Protein AF-G7M5W9-F1 (afdb_monomer_lite)

Secondary structure (DSSP, 8-state):
----PPPP--PPP-TTPPPPPHHHHHHHHHHHHTTTTT--HHHHHHHHHT---HHHHHTTGGGSTTTTTTTTS-HHHHHHHHHHHHHTTSEEEEEETTEEEEEE-HHHHHHHHHHHHHHHHHHHHTHHHH-HHHHHHHHHHS-HHHHHHHHHHHHHT--TTHHHHHHHHHHTS-HHHHHHHHHHHHHHHT-

pLDDT: mean 95.29, std 5.7, range [48.44, 98.81]

Foldseek 3Di:
DDQDAADDDDQDDLVVPDQDDLVRLQLLLQLQVLFAPNAALLLSLCQQLLHPPPVCVVSPSNVRPNGNVVVVDDSVSSSNNVSVCCVVQQWHWDDDRRHTGIHGGPVVCVSHLVVVLVVLLVCLVVCVVVPLVVSLVVLQVDDPVSLLVNLVVLLVVLPLVSLVSLVVSLVPDDPVSVVSSVVSNVSSVVD

Sequence (191 aa):
MSRKPRVRYNLSDLTGQKNPSEEDINNILRAADEIIASAGRTMLAKILKGSKDKKVLENGLDKCPSYGYYNKLTIEEITKIVDWMIVNYYLEIYYNGRLPMIVFSEKGWETYKPYYVEELYSLILRVNEIGTENLIERLKQTNRQVVKMLLLKVGESKNIGFIRFLMEWEAVEVKKVRIIINHAISKLKSA

Structure (mmCIF, N/CA/C/O backbone):
data_AF-G7M5W9-F1
#
_entry.id   AF-G7M5W9-F1
#
loop_
_atom_site.group_PDB
_atom_site.id
_atom_site.type_symbol
_atom_site.label_atom_id
_atom_site.label_alt_id
_atom_site.label_comp_id
_atom_site.label_asym_id
_atom_site.label_entity_id
_atom_site.label_seq_id
_atom_site.pdbx_PDB_ins_code
_atom_site.Cartn_x
_atom_site.Cartn_y
_atom_site.Cartn_z
_atom_site.occupancy
_atom_site.B_iso_or_equiv
_atom_site.auth_seq_id
_atom_site.auth_comp_id
_atom_site.auth_asym_id
_atom_site.auth_atom_id
_atom_site.pdbx_PDB_model_num
ATOM 1 N N . MET A 1 1 ? -15.902 -33.137 14.438 1.00 48.44 1 MET A N 1
ATOM 2 C CA . MET A 1 1 ? -15.210 -31.948 14.993 1.00 48.44 1 MET A CA 1
ATOM 3 C C . MET A 1 1 ? -16.039 -30.698 14.716 1.00 48.44 1 MET A C 1
ATOM 5 O O . MET A 1 1 ? -16.271 -30.389 13.554 1.00 48.44 1 MET A O 1
ATOM 9 N N . SER A 1 2 ? -16.512 -30.002 15.756 1.00 58.72 2 SER A N 1
ATOM 10 C CA . SER A 1 2 ? -17.261 -28.743 15.609 1.00 58.72 2 SER A CA 1
ATOM 11 C C . SER A 1 2 ? -16.366 -27.647 15.013 1.00 58.72 2 SER A C 1
ATOM 13 O O . SER A 1 2 ? -15.252 -27.403 15.489 1.00 58.72 2 SER A O 1
ATOM 15 N N . ARG A 1 3 ? -16.826 -26.980 13.946 1.00 70.88 3 ARG A N 1
ATOM 16 C CA . ARG A 1 3 ? -16.156 -25.785 13.422 1.00 70.88 3 ARG A CA 1
ATOM 17 C C . ARG A 1 3 ? -16.302 -24.680 14.484 1.00 70.88 3 ARG A C 1
ATOM 19 O O . ARG A 1 3 ? -17.379 -24.116 14.613 1.00 70.88 3 ARG A O 1
ATOM 26 N N . LYS A 1 4 ? -15.223 -24.345 15.217 1.00 78.88 4 LYS A N 1
ATOM 27 C CA . LYS A 1 4 ? -15.161 -23.140 16.078 1.00 78.88 4 LYS A CA 1
ATOM 28 C C . LYS A 1 4 ? -15.721 -21.912 15.322 1.00 78.88 4 LYS A C 1
ATOM 30 O O . LYS A 1 4 ? -15.554 -21.829 14.096 1.00 78.88 4 LYS A O 1
ATOM 35 N N . PRO A 1 5 ? -16.377 -20.975 16.017 1.00 87.06 5 PRO A N 1
ATOM 36 C CA . PRO A 1 5 ? -17.034 -19.839 15.380 1.00 87.06 5 PRO A CA 1
ATOM 37 C C . PRO A 1 5 ? -16.036 -18.863 14.744 1.00 87.06 5 PRO A C 1
ATOM 39 O O . PRO A 1 5 ? -14.846 -18.858 15.072 1.00 87.06 5 PRO A O 1
ATOM 42 N N . ARG A 1 6 ? -16.534 -18.030 13.822 1.00 90.25 6 ARG A N 1
ATOM 43 C CA . ARG A 1 6 ? -15.793 -16.875 13.296 1.00 90.25 6 ARG A CA 1
ATOM 44 C C . ARG A 1 6 ? -15.487 -15.896 14.428 1.00 90.25 6 ARG A C 1
ATOM 46 O O . ARG A 1 6 ? -16.321 -15.688 15.309 1.00 90.25 6 ARG A O 1
ATOM 53 N N . VAL A 1 7 ? -14.313 -15.275 14.374 1.00 89.56 7 VAL A N 1
ATOM 54 C CA . VAL A 1 7 ? -13.981 -14.162 15.266 1.00 89.56 7 VAL A CA 1
ATOM 55 C C . VAL A 1 7 ? -14.899 -12.999 14.906 1.00 89.56 7 VAL A C 1
ATOM 57 O O . VAL A 1 7 ? -14.943 -12.580 13.748 1.00 89.56 7 VAL A O 1
ATOM 60 N N . ARG A 1 8 ? -15.679 -12.522 15.878 1.00 89.44 8 ARG A N 1
ATOM 61 C CA . ARG A 1 8 ? -16.585 -11.385 15.686 1.00 89.44 8 ARG A CA 1
ATOM 62 C C . ARG A 1 8 ? -15.789 -10.083 15.663 1.00 89.44 8 ARG A C 1
ATOM 64 O O . ARG A 1 8 ? -14.789 -9.958 16.366 1.00 89.44 8 ARG A O 1
ATOM 71 N N . TYR A 1 9 ? -16.265 -9.117 14.889 1.00 88.12 9 TYR A N 1
ATOM 72 C CA . TYR A 1 9 ? -15.820 -7.731 14.951 1.00 88.12 9 TYR A CA 1
ATOM 73 C C . TYR A 1 9 ? -17.046 -6.839 15.147 1.00 88.12 9 TYR A C 1
ATOM 75 O O . TYR A 1 9 ? -18.130 -7.171 14.676 1.00 88.12 9 TYR A O 1
ATOM 83 N N . ASN A 1 10 ? -16.854 -5.719 15.839 1.00 92.31 10 ASN A N 1
ATOM 84 C CA . ASN A 1 10 ? -17.862 -4.677 15.994 1.00 92.31 10 ASN A CA 1
ATOM 85 C C . ASN A 1 10 ? -17.228 -3.368 15.546 1.00 92.31 10 ASN A C 1
ATOM 87 O O . ASN A 1 10 ? -16.215 -2.964 16.128 1.00 92.31 10 ASN A O 1
ATOM 91 N N . LEU A 1 11 ? -17.793 -2.749 14.513 1.00 94.44 11 LEU A N 1
ATOM 92 C CA . LEU A 1 11 ? -17.366 -1.420 14.090 1.00 94.44 11 LEU A CA 1
ATOM 93 C C . LEU A 1 11 ? -17.669 -0.416 15.206 1.00 94.44 11 LEU A C 1
ATOM 95 O O . LEU A 1 11 ? -18.643 -0.569 15.947 1.00 94.44 11 LEU A O 1
ATOM 99 N N . SER A 1 12 ? -16.791 0.564 15.361 1.00 94.88 12 SER A N 1
ATOM 100 C CA . SER A 1 12 ? -16.962 1.654 16.302 1.00 94.88 12 SER A CA 1
ATOM 101 C C . SER A 1 12 ? -18.190 2.487 15.959 1.00 94.88 12 SER A C 1
ATOM 103 O O . SER A 1 12 ? -18.566 2.626 14.797 1.00 94.88 12 SER A O 1
ATOM 105 N N . ASP A 1 13 ? -18.771 3.101 16.986 1.00 94.94 13 ASP A N 1
ATOM 106 C CA . ASP A 1 13 ? -19.679 4.221 16.784 1.00 94.94 13 ASP A CA 1
ATOM 107 C C . ASP A 1 13 ? -18.899 5.392 16.166 1.00 94.94 13 ASP A C 1
ATOM 109 O O . ASP A 1 13 ? -17.913 5.877 16.738 1.00 94.94 13 ASP A O 1
ATOM 113 N N . LEU A 1 14 ? -19.334 5.797 14.972 1.00 95.38 14 LEU A N 1
ATOM 114 C CA . LEU A 1 14 ? -18.727 6.862 14.176 1.00 95.38 14 LEU A CA 1
ATOM 115 C C . LEU A 1 14 ? -19.370 8.229 14.442 1.00 95.38 14 LEU A C 1
ATOM 117 O O . LEU A 1 14 ? -19.044 9.203 13.762 1.00 95.38 14 LEU A O 1
ATOM 121 N N . THR A 1 15 ? -20.267 8.335 15.424 1.00 92.88 15 THR A N 1
ATOM 122 C CA . THR A 1 15 ? -20.849 9.617 15.831 1.00 92.88 15 THR A CA 1
ATOM 123 C C . THR A 1 15 ? -19.743 10.613 16.194 1.00 92.88 15 THR A C 1
ATOM 125 O O . THR A 1 15 ? -18.874 10.337 17.022 1.00 92.88 15 THR A O 1
ATOM 128 N N . GLY A 1 16 ? -19.756 11.780 15.542 1.00 90.31 16 GLY A N 1
ATOM 129 C CA . GLY A 1 16 ? -18.751 12.831 15.731 1.00 90.31 16 GLY A CA 1
ATOM 130 C C . GLY A 1 16 ? -17.400 12.579 15.045 1.00 90.31 16 GLY A C 1
ATOM 131 O O . GLY A 1 16 ? -16.520 13.436 15.133 1.00 90.31 16 GLY A O 1
ATOM 132 N N . GLN A 1 17 ? -17.222 11.454 14.342 1.00 93.31 17 GLN A N 1
ATOM 133 C CA . GLN A 1 17 ? -16.022 11.200 13.546 1.00 93.31 17 GLN A CA 1
ATOM 134 C C . GLN A 1 17 ? -15.995 12.141 12.338 1.00 93.31 17 GLN A C 1
ATOM 136 O O . GLN A 1 17 ? -16.908 12.144 11.512 1.00 93.31 17 GLN A O 1
ATOM 141 N N . LYS A 1 18 ? -14.925 12.929 12.216 1.00 93.50 18 LYS A N 1
ATOM 142 C CA . LYS A 1 18 ? -14.691 13.756 11.028 1.00 93.50 18 LYS A CA 1
ATOM 143 C C . LYS A 1 18 ? -14.218 12.889 9.866 1.00 93.50 18 LYS A C 1
ATOM 145 O O . LYS A 1 18 ? -13.514 11.898 10.072 1.00 93.50 18 LYS A O 1
ATOM 150 N N . ASN A 1 19 ? -14.569 13.313 8.656 1.00 94.69 19 ASN A N 1
ATOM 151 C CA . ASN A 1 19 ? -14.053 12.708 7.436 1.00 94.69 19 ASN A CA 1
ATOM 152 C C . ASN A 1 19 ? -12.528 12.893 7.391 1.00 94.69 19 ASN A C 1
ATOM 154 O O . ASN A 1 19 ? -12.070 14.031 7.546 1.00 94.69 19 ASN A O 1
ATOM 158 N N . PRO A 1 20 ? -11.750 11.815 7.197 1.00 97.00 20 PRO A N 1
ATOM 159 C CA . PRO A 1 20 ? -10.321 11.926 6.952 1.00 97.00 20 PRO A CA 1
ATOM 160 C C . PRO A 1 20 ? -10.061 12.732 5.673 1.00 97.00 20 PRO A C 1
ATOM 162 O O . PRO A 1 20 ? -10.865 12.703 4.735 1.00 97.00 20 PRO A O 1
ATOM 165 N N . SER A 1 21 ? -8.950 13.462 5.641 1.00 98.06 21 SER A N 1
ATOM 166 C CA . SER A 1 21 ? -8.495 14.154 4.433 1.00 98.06 21 SER A CA 1
ATOM 167 C C . SER A 1 21 ? -8.075 13.162 3.338 1.00 98.06 21 SER A C 1
ATOM 169 O O . SER A 1 21 ? -7.945 11.961 3.568 1.00 98.06 21 SER A O 1
ATOM 171 N N . GLU A 1 22 ? -7.828 13.651 2.124 1.00 97.06 22 GLU A N 1
ATOM 172 C CA . GLU A 1 22 ? -7.288 12.806 1.051 1.00 97.06 22 GLU A CA 1
ATOM 173 C C . GLU A 1 22 ? -5.908 12.229 1.415 1.00 97.06 22 GLU A C 1
ATOM 175 O O . GLU A 1 22 ? -5.629 11.057 1.163 1.00 97.06 22 GLU A O 1
ATOM 180 N N . GLU A 1 23 ? -5.063 13.026 2.072 1.00 97.00 23 GLU A N 1
ATOM 181 C CA . GLU A 1 23 ? -3.755 12.582 2.558 1.00 97.00 23 GLU A CA 1
ATOM 182 C C . GLU A 1 23 ? -3.891 11.472 3.610 1.00 97.00 23 GLU A C 1
ATOM 184 O O . GLU A 1 23 ? -3.182 10.463 3.548 1.00 97.00 23 GLU A O 1
ATOM 189 N N . ASP A 1 24 ? -4.843 11.625 4.533 1.00 98.25 24 ASP A N 1
ATOM 190 C CA . ASP A 1 24 ? -5.173 10.608 5.530 1.00 98.25 24 ASP A CA 1
ATOM 191 C C . ASP A 1 24 ? -5.596 9.294 4.863 1.00 98.25 24 ASP A C 1
ATOM 193 O O . ASP A 1 24 ? -5.063 8.227 5.171 1.00 98.25 24 ASP A O 1
ATOM 197 N N . ILE A 1 25 ? -6.535 9.374 3.913 1.00 98.69 25 ILE A N 1
ATOM 198 C CA . ILE A 1 25 ? -7.045 8.226 3.155 1.00 98.69 25 ILE A CA 1
ATOM 199 C C . ILE A 1 25 ? -5.892 7.490 2.468 1.00 98.69 25 ILE A C 1
ATOM 201 O O . ILE A 1 25 ? -5.776 6.270 2.609 1.00 98.69 25 ILE A O 1
ATOM 205 N N . ASN A 1 26 ? -5.012 8.220 1.780 1.00 98.31 26 ASN A N 1
ATOM 206 C CA . ASN A 1 26 ? -3.872 7.641 1.073 1.00 98.31 26 ASN A CA 1
ATOM 207 C C . ASN A 1 26 ? -2.888 6.954 2.029 1.00 98.31 26 ASN A C 1
ATOM 209 O O . ASN A 1 26 ? -2.461 5.832 1.752 1.00 98.31 26 ASN A O 1
ATOM 213 N N . ASN A 1 27 ? -2.585 7.557 3.182 1.00 98.50 27 ASN A N 1
ATOM 214 C CA . ASN A 1 27 ? -1.707 6.947 4.183 1.00 98.50 27 ASN A CA 1
ATOM 215 C C . ASN A 1 27 ? -2.323 5.705 4.842 1.00 98.50 27 ASN A C 1
ATOM 217 O O . ASN A 1 27 ? -1.623 4.723 5.094 1.00 98.50 27 ASN A O 1
ATOM 221 N N . ILE A 1 28 ? -3.637 5.698 5.084 1.00 98.75 28 ILE A N 1
ATOM 222 C CA . ILE A 1 28 ? -4.326 4.514 5.613 1.00 98.75 28 ILE A CA 1
ATOM 223 C C . ILE A 1 28 ? -4.306 3.379 4.588 1.00 98.75 28 ILE A C 1
ATOM 225 O O . ILE A 1 28 ? -4.008 2.241 4.951 1.00 98.75 28 ILE A O 1
ATOM 229 N N . LEU A 1 29 ? -4.588 3.672 3.315 1.00 98.75 29 LEU A N 1
ATOM 230 C CA . LEU A 1 29 ? -4.540 2.681 2.238 1.00 98.75 29 LEU A CA 1
ATOM 231 C C . LEU A 1 29 ? -3.113 2.162 2.018 1.00 98.75 29 LEU A C 1
ATOM 233 O O . LEU A 1 2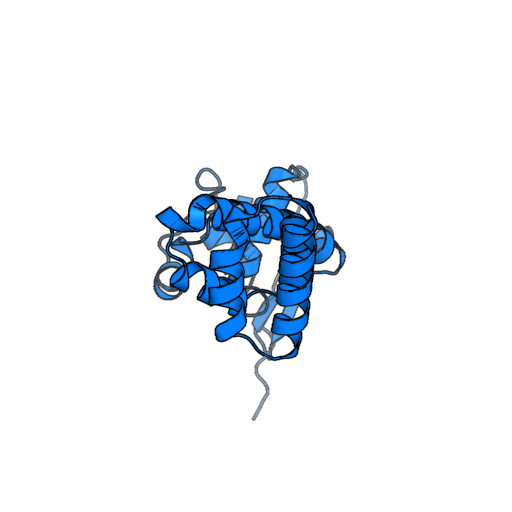9 ? -2.922 0.957 1.859 1.00 98.75 29 LEU A O 1
ATOM 237 N N . ARG A 1 30 ? -2.106 3.040 2.105 1.00 98.12 30 ARG A N 1
ATOM 238 C CA . ARG A 1 30 ? -0.694 2.656 2.038 1.00 98.12 30 ARG A CA 1
ATOM 239 C C . ARG A 1 30 ? -0.292 1.741 3.187 1.00 98.12 30 ARG A C 1
ATOM 241 O O . ARG A 1 30 ? 0.383 0.747 2.934 1.00 98.12 30 ARG A O 1
ATOM 248 N N . ALA A 1 31 ? -0.718 2.025 4.416 1.00 98.44 31 ALA A N 1
ATOM 249 C CA . ALA A 1 31 ? -0.499 1.126 5.548 1.00 98.44 31 ALA A CA 1
ATOM 250 C C . ALA A 1 31 ? -1.269 -0.198 5.404 1.00 98.44 31 ALA A C 1
ATOM 252 O O . ALA A 1 31 ? -0.777 -1.241 5.833 1.00 98.44 31 ALA A O 1
ATOM 253 N N . ALA A 1 32 ? -2.464 -0.166 4.807 1.00 98.38 32 ALA A N 1
ATOM 254 C CA . ALA A 1 32 ? -3.274 -1.356 4.580 1.00 98.38 32 ALA A CA 1
ATOM 255 C C . ALA A 1 32 ? -2.623 -2.317 3.579 1.00 98.38 32 ALA A C 1
ATOM 257 O O . ALA A 1 32 ? -2.696 -3.519 3.823 1.00 98.38 32 ALA A O 1
ATOM 258 N N . ASP A 1 33 ? -1.961 -1.813 2.527 1.00 97.56 33 ASP A N 1
ATOM 259 C CA . ASP A 1 33 ? -1.283 -2.614 1.488 1.00 97.56 33 ASP A CA 1
ATOM 260 C C . ASP A 1 33 ? -0.333 -3.674 2.073 1.00 97.56 33 ASP A C 1
ATOM 262 O O . ASP A 1 33 ? -0.348 -4.824 1.643 1.00 97.56 33 ASP A O 1
ATOM 266 N N . GLU A 1 34 ? 0.388 -3.332 3.148 1.00 96.06 34 GLU A N 1
ATOM 267 C CA . GLU A 1 34 ? 1.319 -4.236 3.848 1.00 96.06 34 GLU A CA 1
ATOM 268 C C . GLU A 1 34 ? 0.633 -5.467 4.472 1.00 96.06 34 GLU A C 1
ATOM 270 O O . GLU A 1 34 ? 1.282 -6.466 4.785 1.00 96.06 34 GLU A O 1
ATOM 275 N N . ILE A 1 35 ? -0.682 -5.398 4.707 1.00 96.69 35 ILE A N 1
ATOM 276 C CA . ILE A 1 35 ? -1.439 -6.421 5.440 1.00 96.69 35 ILE A CA 1
ATOM 277 C C . ILE A 1 35 ? -2.740 -6.860 4.755 1.00 96.69 35 ILE A C 1
ATOM 279 O O . ILE A 1 35 ? -3.560 -7.557 5.374 1.00 96.69 35 ILE A O 1
ATOM 283 N N . ILE A 1 36 ? -2.954 -6.466 3.495 1.00 96.06 36 ILE A N 1
ATOM 284 C CA . ILE A 1 36 ? -4.134 -6.879 2.732 1.00 96.06 36 ILE A CA 1
ATOM 285 C C . ILE A 1 36 ? -4.218 -8.400 2.702 1.00 96.06 36 ILE A C 1
ATOM 287 O O . ILE A 1 36 ? -3.255 -9.106 2.411 1.00 96.06 36 ILE A O 1
ATOM 291 N N . ALA A 1 37 ? -5.408 -8.903 3.017 1.00 94.94 37 ALA A N 1
ATOM 292 C CA . ALA A 1 37 ? -5.722 -10.322 3.071 1.00 94.94 37 ALA A CA 1
ATOM 293 C C . ALA A 1 37 ? -4.823 -11.154 4.014 1.00 94.94 37 ALA A C 1
ATOM 295 O O . ALA A 1 37 ? -4.789 -12.380 3.887 1.00 94.94 37 ALA A O 1
ATOM 296 N N . SER A 1 38 ? -4.134 -10.525 4.975 1.00 95.44 38 SER A N 1
ATOM 297 C CA . SER A 1 38 ? -3.281 -11.219 5.952 1.00 95.44 38 SER A CA 1
ATOM 298 C C . SER A 1 38 ? -3.560 -10.818 7.405 1.00 95.44 38 SER A C 1
ATOM 300 O O . SER A 1 38 ? -3.446 -11.659 8.302 1.00 95.44 38 SER A O 1
ATOM 302 N N . ALA A 1 39 ? -4.003 -9.580 7.662 1.00 96.69 39 ALA A N 1
ATOM 303 C CA . ALA A 1 39 ? -4.369 -9.127 9.003 1.00 96.69 39 ALA A CA 1
ATOM 304 C C . ALA A 1 39 ? -5.627 -8.244 9.026 1.00 96.69 39 ALA A C 1
ATOM 306 O O . ALA A 1 39 ? -6.121 -7.770 8.007 1.00 96.69 39 ALA A O 1
ATOM 307 N N . GLY A 1 40 ? -6.189 -8.065 10.224 1.00 96.69 40 GLY A N 1
ATOM 308 C CA . GLY A 1 40 ? -7.403 -7.277 10.446 1.00 96.69 40 GLY A CA 1
ATOM 309 C C . GLY A 1 40 ? -7.134 -5.843 10.909 1.00 96.69 40 GLY A C 1
ATOM 310 O O . GLY A 1 40 ? -5.997 -5.440 11.156 1.00 96.69 40 GLY A O 1
ATOM 311 N N . ARG A 1 41 ? -8.220 -5.096 11.134 1.00 96.62 41 ARG A N 1
ATOM 312 C CA . ARG A 1 41 ? -8.223 -3.676 11.544 1.00 96.62 41 ARG A CA 1
ATOM 313 C C . ARG A 1 41 ? -7.332 -3.320 12.730 1.00 96.62 41 ARG A C 1
ATOM 315 O O . ARG A 1 41 ? -6.719 -2.262 12.742 1.00 96.62 41 ARG A O 1
ATOM 322 N N . THR A 1 42 ? -7.215 -4.211 13.712 1.00 96.31 42 THR A N 1
ATOM 323 C CA . THR A 1 42 ? -6.378 -3.964 14.891 1.00 96.31 42 THR A CA 1
ATOM 324 C C . THR A 1 42 ? -4.901 -3.906 14.519 1.00 96.31 42 THR A C 1
ATOM 326 O O . THR A 1 42 ? -4.162 -3.127 15.110 1.00 96.31 42 THR A O 1
ATOM 329 N N . MET A 1 43 ? -4.463 -4.707 13.541 1.00 97.94 43 MET A N 1
ATOM 330 C CA . MET A 1 43 ? -3.094 -4.616 13.038 1.00 97.94 43 MET A CA 1
ATOM 331 C C . MET A 1 43 ? -2.897 -3.304 12.280 1.00 97.94 43 MET A C 1
ATOM 333 O O . MET A 1 43 ? -1.933 -2.601 12.559 1.00 97.94 43 MET A O 1
ATOM 337 N N . LEU A 1 44 ? -3.847 -2.923 11.418 1.00 98.56 44 LEU A N 1
ATOM 338 C CA . LEU A 1 44 ? -3.784 -1.653 10.688 1.00 98.56 44 LEU A CA 1
ATOM 339 C C . LEU A 1 44 ? -3.635 -0.454 11.633 1.00 98.56 44 LEU A C 1
ATOM 341 O O . LEU A 1 44 ? -2.743 0.373 11.460 1.00 98.56 44 LEU A O 1
ATOM 345 N N . ALA A 1 45 ? -4.453 -0.404 12.688 1.00 98.56 45 ALA A N 1
ATOM 346 C CA . ALA A 1 45 ? -4.377 0.656 13.687 1.00 98.56 45 ALA A CA 1
ATOM 347 C C . ALA A 1 45 ? -3.016 0.691 14.403 1.00 98.56 45 ALA A C 1
ATOM 349 O O . ALA A 1 45 ? -2.487 1.768 14.672 1.00 98.56 45 ALA A O 1
ATOM 350 N N . LYS A 1 46 ? -2.410 -0.472 14.676 1.00 98.69 46 LYS A N 1
ATOM 351 C CA . LYS A 1 46 ? -1.073 -0.562 15.284 1.00 98.69 46 LYS A CA 1
ATOM 352 C C . LYS A 1 46 ? 0.037 -0.059 14.361 1.00 98.69 46 LYS A C 1
ATOM 354 O O . LYS A 1 46 ? 0.938 0.618 14.857 1.00 98.69 46 LYS A O 1
ATOM 359 N N . ILE A 1 47 ? -0.036 -0.349 13.060 1.00 98.75 47 ILE A N 1
ATOM 360 C CA . ILE A 1 47 ? 0.907 0.180 12.060 1.00 98.75 47 ILE A CA 1
ATOM 361 C C . ILE A 1 47 ? 0.817 1.707 12.046 1.00 98.75 47 ILE A C 1
ATOM 363 O O . ILE A 1 47 ? 1.805 2.391 12.305 1.00 98.75 47 ILE A O 1
ATOM 367 N N . LEU A 1 48 ? -0.390 2.245 11.853 1.00 98.81 48 LEU A N 1
ATOM 368 C CA . LEU A 1 48 ? -0.632 3.690 11.799 1.00 98.81 48 LEU A CA 1
ATOM 369 C C . LEU A 1 48 ? -0.254 4.404 13.102 1.00 98.81 48 LEU A C 1
ATOM 371 O O . LEU A 1 48 ? 0.204 5.542 13.072 1.00 98.81 48 LEU A O 1
ATOM 375 N N . LYS A 1 49 ? -0.391 3.736 14.252 1.00 98.75 49 LYS A N 1
ATOM 376 C CA . LYS A 1 49 ? 0.044 4.269 15.549 1.00 98.75 49 LYS A CA 1
ATOM 377 C C . LYS A 1 49 ? 1.564 4.331 15.703 1.00 98.75 49 LYS A C 1
ATOM 379 O O . LYS A 1 49 ? 2.051 5.114 16.516 1.00 98.75 49 LYS A O 1
ATOM 384 N N . GLY A 1 50 ? 2.317 3.503 14.982 1.00 98.44 50 GLY A N 1
ATOM 385 C CA . GLY A 1 50 ? 3.745 3.325 15.242 1.00 98.44 50 GLY A CA 1
ATOM 386 C C . GLY A 1 50 ? 3.993 2.407 16.446 1.00 98.44 50 GLY A C 1
ATOM 387 O O . GLY A 1 50 ? 4.844 2.683 17.295 1.00 98.44 50 GLY A O 1
ATOM 388 N N . SER A 1 51 ? 3.167 1.369 16.601 1.00 98.19 51 SER A N 1
ATOM 389 C CA . SER A 1 51 ? 3.206 0.478 17.760 1.00 98.19 51 SER A CA 1
ATOM 390 C C . SER A 1 51 ? 4.432 -0.436 17.745 1.00 98.19 51 SER A C 1
ATOM 392 O O . SER A 1 51 ? 4.635 -1.193 16.803 1.00 98.19 51 SER A O 1
ATOM 394 N N . LYS A 1 52 ? 5.164 -0.491 18.864 1.00 97.75 52 LYS A N 1
ATOM 395 C CA . LYS A 1 52 ? 6.256 -1.456 19.106 1.00 97.75 52 LYS A CA 1
ATOM 396 C C . LYS A 1 52 ? 5.763 -2.876 19.434 1.00 97.75 52 LYS A C 1
ATOM 398 O O . LYS A 1 52 ? 6.465 -3.641 20.091 1.00 97.75 52 LYS A O 1
ATOM 403 N N . ASP A 1 53 ? 4.528 -3.212 19.063 1.00 98.06 53 ASP A N 1
ATOM 404 C CA . ASP A 1 53 ? 3.973 -4.548 19.267 1.00 98.06 53 ASP A CA 1
ATOM 405 C C . ASP A 1 53 ? 4.854 -5.596 18.582 1.00 98.06 53 ASP A C 1
ATOM 407 O O . ASP A 1 53 ? 5.280 -5.419 17.442 1.00 98.06 53 ASP A O 1
ATOM 411 N N . LYS A 1 54 ? 5.099 -6.713 19.271 1.00 97.25 54 LYS A N 1
ATOM 412 C CA . LYS A 1 54 ? 6.001 -7.763 18.793 1.00 97.25 54 LYS A CA 1
ATOM 413 C C . LYS A 1 54 ? 5.660 -8.230 17.372 1.00 97.25 54 LYS A C 1
ATOM 415 O O . LYS A 1 54 ? 6.563 -8.360 16.555 1.00 97.25 54 LYS A O 1
ATOM 420 N N . LYS A 1 55 ? 4.375 -8.411 17.045 1.00 95.88 55 LYS A N 1
ATOM 421 C CA . LYS A 1 55 ? 3.967 -8.865 15.707 1.00 95.88 55 LYS A CA 1
ATOM 422 C C . LYS A 1 55 ? 4.165 -7.798 14.638 1.00 95.88 55 LYS A C 1
ATOM 424 O O . LYS A 1 55 ? 4.359 -8.157 13.484 1.00 95.88 55 LYS A O 1
ATOM 429 N N . VAL A 1 56 ? 4.093 -6.518 14.993 1.00 97.44 56 VAL A N 1
ATOM 430 C CA . VAL A 1 56 ? 4.369 -5.430 14.047 1.00 97.44 56 VAL A CA 1
ATOM 431 C C . VAL A 1 56 ? 5.836 -5.484 13.627 1.00 97.44 56 VAL A C 1
ATOM 433 O O . VAL A 1 56 ? 6.124 -5.523 12.435 1.00 97.44 56 VAL A O 1
ATOM 436 N N . LEU A 1 57 ? 6.740 -5.594 14.603 1.00 97.75 57 LEU A N 1
ATOM 437 C CA . LEU A 1 57 ? 8.186 -5.617 14.366 1.00 97.75 57 LEU A CA 1
ATOM 438 C C . LEU A 1 57 ? 8.658 -6.920 13.703 1.00 97.75 57 LEU A C 1
ATOM 440 O O . LEU A 1 57 ? 9.445 -6.888 12.765 1.00 97.75 57 LEU A O 1
ATOM 444 N N . GLU A 1 58 ? 8.158 -8.077 14.150 1.00 95.94 58 GLU A N 1
ATOM 445 C CA . GLU A 1 58 ? 8.547 -9.381 13.583 1.00 95.94 58 GLU A CA 1
ATOM 446 C C . GLU A 1 58 ? 8.163 -9.528 12.107 1.00 95.94 58 GLU A C 1
ATOM 448 O O . GLU A 1 58 ? 8.855 -10.218 11.364 1.00 95.94 58 GLU A O 1
ATOM 453 N N . ASN A 1 59 ? 7.083 -8.871 11.674 1.00 94.56 59 ASN A N 1
ATOM 454 C CA . ASN A 1 59 ? 6.666 -8.854 10.272 1.00 94.56 59 ASN A CA 1
ATOM 455 C C . ASN A 1 59 ? 7.247 -7.658 9.493 1.00 94.56 59 ASN A C 1
ATOM 457 O O . ASN A 1 59 ? 6.874 -7.453 8.344 1.00 94.56 59 ASN A O 1
ATOM 461 N N . GLY A 1 60 ? 8.139 -6.861 10.098 1.00 95.56 60 GLY A N 1
ATOM 462 C CA . GLY A 1 60 ? 8.782 -5.713 9.451 1.00 95.56 60 GLY A CA 1
ATOM 463 C C . GLY A 1 60 ? 7.827 -4.579 9.067 1.00 95.56 60 GLY A C 1
ATOM 464 O O . GLY A 1 60 ? 8.165 -3.767 8.207 1.00 95.56 60 GLY A O 1
ATOM 465 N N . LEU A 1 61 ? 6.639 -4.516 9.679 1.00 97.19 61 LEU A N 1
ATOM 466 C CA . LEU A 1 61 ? 5.606 -3.525 9.354 1.00 97.19 61 LEU A CA 1
ATOM 467 C C . LEU A 1 61 ? 5.987 -2.109 9.820 1.00 97.19 61 LEU A C 1
ATOM 469 O O . LEU A 1 61 ? 5.367 -1.130 9.410 1.00 97.19 61 LEU A O 1
ATOM 473 N N . ASP A 1 62 ? 7.024 -1.995 10.649 1.00 97.62 62 ASP A N 1
ATOM 474 C CA . ASP A 1 62 ? 7.677 -0.743 11.032 1.00 97.62 62 ASP A CA 1
ATOM 475 C C . ASP A 1 62 ? 8.467 -0.088 9.889 1.00 97.62 62 ASP A C 1
ATOM 477 O O . ASP A 1 62 ? 8.789 1.095 9.967 1.00 97.62 62 ASP A O 1
ATOM 481 N N . LYS A 1 63 ? 8.729 -0.823 8.800 1.00 94.94 63 LYS A N 1
ATOM 482 C CA . LYS A 1 63 ? 9.358 -0.292 7.579 1.00 94.94 63 LYS A CA 1
ATOM 483 C C . LYS A 1 63 ? 8.362 0.367 6.621 1.00 94.94 63 LYS A C 1
ATOM 485 O O . LYS A 1 63 ? 8.776 0.951 5.621 1.00 94.94 63 LYS A O 1
ATOM 490 N N . CYS A 1 64 ? 7.062 0.260 6.897 1.00 94.44 64 CYS A N 1
ATOM 491 C CA . CYS A 1 64 ? 6.022 0.899 6.101 1.00 94.44 64 CYS A CA 1
ATOM 492 C C . CYS A 1 64 ? 6.191 2.433 6.124 1.00 94.44 64 CYS A C 1
ATOM 494 O O . CYS A 1 64 ? 6.318 2.998 7.210 1.00 94.44 64 CYS A O 1
ATOM 496 N N . PRO A 1 65 ? 6.120 3.141 4.979 1.00 95.12 65 PRO A N 1
ATOM 497 C CA . PRO A 1 65 ? 6.202 4.604 4.934 1.00 95.12 65 PRO A CA 1
ATOM 498 C C . PRO A 1 65 ? 5.154 5.318 5.799 1.00 95.12 65 PRO A C 1
ATOM 500 O O . PRO A 1 65 ? 5.420 6.393 6.325 1.00 95.12 65 PRO A O 1
ATOM 503 N N . SER A 1 66 ? 3.978 4.708 5.978 1.00 98.00 66 SER A N 1
ATOM 504 C CA . SER A 1 66 ? 2.885 5.246 6.800 1.00 98.00 66 SER A CA 1
ATOM 505 C C . SER A 1 66 ? 2.908 4.727 8.248 1.00 98.00 66 SER A C 1
ATOM 507 O O . SER A 1 66 ? 1.960 4.949 9.009 1.00 98.00 66 SER A O 1
ATOM 509 N N . TYR A 1 67 ? 3.974 4.030 8.661 1.00 98.62 67 TYR A N 1
ATOM 510 C CA . TYR A 1 67 ? 4.153 3.601 10.044 1.00 98.62 67 TYR A CA 1
ATOM 511 C C . TYR A 1 67 ? 4.252 4.814 10.975 1.00 98.62 67 TYR A C 1
ATOM 513 O O . TYR A 1 67 ? 5.085 5.701 10.797 1.00 98.62 67 TYR A O 1
ATOM 521 N N . GLY A 1 68 ? 3.393 4.862 11.993 1.00 98.56 68 GLY A N 1
ATOM 522 C CA . GLY A 1 68 ? 3.365 5.989 12.924 1.00 98.56 68 GLY A CA 1
ATOM 523 C C . GLY A 1 68 ? 2.771 7.282 12.363 1.00 98.56 68 GLY A C 1
ATOM 524 O O . GLY A 1 68 ? 2.915 8.314 13.023 1.00 98.56 68 GLY A O 1
ATOM 525 N N . TYR A 1 69 ? 2.082 7.251 11.214 1.00 98.69 69 TYR A N 1
ATOM 526 C CA . TYR A 1 69 ? 1.394 8.422 10.649 1.00 98.69 69 TYR A CA 1
ATOM 527 C C . TYR A 1 69 ? 0.458 9.099 11.668 1.00 98.69 69 TYR A C 1
ATOM 529 O O . TYR A 1 69 ? 0.451 10.318 11.819 1.00 98.69 69 TYR A O 1
ATOM 537 N N . TYR A 1 70 ? -0.238 8.298 12.478 1.00 98.50 70 TYR A N 1
ATOM 538 C CA . TYR A 1 70 ? -1.093 8.750 13.575 1.00 98.50 70 TYR A CA 1
ATOM 539 C C . TYR A 1 70 ? -0.456 8.563 14.956 1.00 98.50 70 TYR A C 1
ATOM 541 O O . TYR A 1 70 ? -1.139 8.249 15.932 1.00 98.50 70 TYR A O 1
ATOM 549 N N . ASN A 1 71 ? 0.854 8.788 15.093 1.00 98.31 71 ASN A N 1
ATOM 550 C CA . ASN A 1 71 ? 1.551 8.604 16.372 1.00 98.31 71 ASN A CA 1
ATOM 551 C C . ASN A 1 71 ? 0.986 9.450 17.532 1.00 98.31 71 ASN A C 1
ATOM 553 O O . ASN A 1 71 ? 1.145 9.057 18.691 1.00 98.31 71 ASN A O 1
ATOM 557 N N . LYS A 1 72 ? 0.282 10.553 17.249 1.00 98.44 72 LYS A N 1
ATOM 558 C CA . LYS A 1 72 ? -0.344 11.418 18.263 1.00 98.44 72 LYS A CA 1
ATOM 559 C C . LYS A 1 72 ? -1.735 10.957 18.699 1.00 98.44 72 LYS A C 1
ATOM 561 O O . LYS A 1 72 ? -2.175 11.362 19.767 1.00 98.44 72 LYS A O 1
ATOM 566 N N . LEU A 1 73 ? -2.404 10.113 17.914 1.00 98.25 73 LEU A N 1
ATOM 567 C CA . LEU A 1 73 ? -3.747 9.621 18.222 1.00 98.25 73 LEU A CA 1
ATOM 568 C C . LEU A 1 73 ? -3.688 8.361 19.085 1.00 98.25 73 LEU A C 1
ATOM 570 O O . LEU A 1 73 ? -2.709 7.612 19.066 1.00 98.25 73 LEU A O 1
ATOM 574 N N . THR A 1 74 ? -4.735 8.109 19.853 1.00 98.06 74 THR A N 1
ATOM 575 C CA . THR A 1 74 ? -4.941 6.839 20.560 1.00 98.06 74 THR A CA 1
ATOM 576 C C . THR A 1 74 ? -5.260 5.709 19.577 1.00 98.06 74 THR A C 1
ATOM 578 O O . THR A 1 74 ? -5.674 5.940 18.440 1.00 98.06 74 THR A O 1
ATOM 581 N N . ILE A 1 75 ? -5.072 4.455 19.999 1.00 97.94 75 ILE A N 1
ATOM 582 C CA . ILE A 1 75 ? -5.435 3.300 19.160 1.00 97.94 75 ILE A CA 1
ATOM 583 C C . ILE A 1 75 ? -6.944 3.276 18.900 1.00 97.94 75 ILE A C 1
ATOM 585 O O . ILE 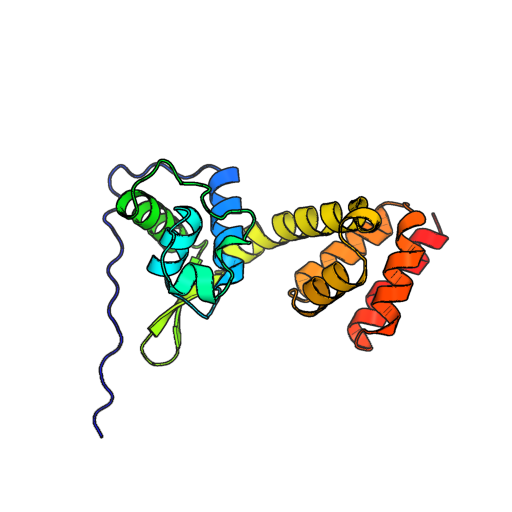A 1 75 ? -7.370 2.885 17.814 1.00 97.94 75 ILE A O 1
ATOM 589 N N . GLU A 1 76 ? -7.745 3.710 19.866 1.00 96.69 76 GLU A N 1
ATOM 590 C CA . GLU A 1 76 ? -9.196 3.807 19.768 1.00 96.69 76 GLU A CA 1
ATOM 591 C C . GLU A 1 76 ? -9.621 4.829 18.703 1.00 96.69 76 GLU A C 1
ATOM 593 O O . GLU A 1 76 ? -10.457 4.511 17.857 1.00 96.69 76 GLU A O 1
ATOM 598 N N . GLU A 1 77 ? -9.012 6.019 18.685 1.00 97.94 77 GLU A N 1
ATOM 599 C CA . GLU A 1 77 ? -9.252 7.037 17.649 1.00 97.94 77 GLU A CA 1
ATOM 600 C C . GLU A 1 77 ? -8.839 6.538 16.261 1.00 97.94 77 GLU A C 1
ATOM 602 O O . GLU A 1 77 ? -9.598 6.664 15.303 1.00 97.94 77 GLU A O 1
ATOM 607 N N . ILE A 1 78 ? -7.674 5.894 16.147 1.00 98.50 78 ILE A N 1
ATOM 608 C CA . ILE A 1 78 ? -7.221 5.324 14.871 1.00 98.50 78 ILE A CA 1
ATOM 609 C C . ILE A 1 78 ? -8.159 4.202 14.416 1.00 98.50 78 ILE A C 1
ATOM 611 O O . ILE A 1 78 ? -8.483 4.104 13.236 1.00 98.50 78 ILE A O 1
ATOM 615 N N . THR A 1 79 ? -8.632 3.361 15.340 1.00 98.00 79 THR A N 1
ATOM 616 C CA . THR A 1 79 ? -9.584 2.288 15.021 1.00 98.00 79 THR A CA 1
ATOM 617 C C . THR A 1 79 ? -10.898 2.865 14.499 1.00 98.00 79 THR A C 1
ATOM 619 O O . THR A 1 79 ? -11.419 2.345 13.517 1.00 98.00 79 THR A O 1
ATOM 622 N N . LYS A 1 80 ? -11.389 3.975 15.071 1.00 98.06 80 LYS A N 1
ATOM 623 C CA . LYS A 1 80 ? -12.551 4.706 14.538 1.00 98.06 80 LYS A CA 1
ATOM 624 C C . LYS A 1 80 ? -12.317 5.215 13.116 1.00 98.06 80 LYS A C 1
ATOM 626 O O . LYS A 1 80 ? -13.201 5.074 12.277 1.00 98.06 80 LYS A O 1
ATOM 631 N N . ILE A 1 81 ? -11.132 5.753 12.823 1.00 98.50 81 ILE A N 1
ATOM 632 C CA . ILE A 1 81 ? -10.766 6.197 11.468 1.00 98.50 81 ILE A CA 1
ATOM 633 C C . ILE A 1 81 ? -10.724 5.005 10.493 1.00 98.50 81 ILE A C 1
ATOM 635 O O . ILE A 1 81 ? -11.268 5.083 9.394 1.00 98.50 81 ILE A O 1
ATOM 639 N N . VAL A 1 82 ? -10.143 3.871 10.894 1.00 98.50 82 VAL A N 1
ATOM 640 C CA . VAL A 1 82 ? -10.128 2.642 10.078 1.00 98.50 82 VAL A CA 1
ATOM 641 C C . VAL A 1 82 ? -11.543 2.104 9.851 1.00 98.50 82 VAL A C 1
ATOM 643 O O . VAL A 1 82 ? -11.881 1.713 8.736 1.00 98.50 82 VAL A O 1
ATOM 646 N N . ASP A 1 83 ? -12.398 2.110 10.870 1.00 98.50 83 ASP A N 1
ATOM 647 C CA . ASP A 1 83 ? -13.791 1.691 10.726 1.00 98.50 83 ASP A CA 1
ATOM 648 C C . ASP A 1 83 ? -14.577 2.654 9.821 1.00 98.50 83 ASP A C 1
ATOM 650 O O . ASP A 1 83 ? -15.399 2.201 9.025 1.00 98.50 83 ASP A O 1
ATOM 654 N N . TRP A 1 84 ? -14.272 3.957 9.852 1.00 98.50 84 TRP A N 1
ATOM 655 C CA . TRP A 1 84 ? -14.801 4.924 8.885 1.00 98.50 84 TRP A CA 1
ATOM 656 C C . TRP A 1 84 ? -14.396 4.556 7.451 1.00 98.50 84 TRP A C 1
ATOM 658 O O . TRP A 1 84 ? -15.249 4.584 6.563 1.00 98.50 84 TRP A O 1
ATOM 668 N N . MET A 1 85 ? -13.147 4.130 7.220 1.00 98.69 85 MET A N 1
ATOM 669 C CA . MET A 1 85 ? -12.687 3.651 5.905 1.00 98.69 85 MET A CA 1
ATOM 670 C C . MET A 1 85 ? -13.446 2.406 5.434 1.00 98.69 85 MET A C 1
ATOM 672 O O . MET A 1 85 ? -13.666 2.243 4.233 1.00 98.69 85 MET A O 1
ATOM 676 N N . ILE A 1 86 ? -13.871 1.544 6.362 1.00 98.38 86 ILE A N 1
ATOM 677 C CA . ILE A 1 86 ? -14.680 0.358 6.053 1.00 98.38 86 ILE A CA 1
ATOM 678 C C . ILE A 1 86 ? -16.119 0.757 5.703 1.00 98.38 86 ILE A C 1
ATOM 680 O O . ILE A 1 86 ? -16.642 0.351 4.669 1.00 98.38 86 ILE A O 1
ATOM 684 N N . VAL A 1 87 ? -16.751 1.600 6.525 1.00 98.19 87 VAL A N 1
ATOM 685 C CA . VAL A 1 87 ? -18.130 2.077 6.300 1.00 98.19 87 VAL A CA 1
ATOM 686 C C . VAL A 1 87 ? -18.257 2.878 5.001 1.00 98.19 87 VAL A C 1
ATOM 688 O O . VAL A 1 87 ? -19.288 2.813 4.338 1.00 98.19 87 VAL A O 1
ATOM 691 N N . ASN A 1 88 ? -17.205 3.601 4.607 1.00 98.00 88 ASN A N 1
ATOM 692 C CA . ASN A 1 88 ? -17.186 4.429 3.398 1.00 98.00 88 ASN A CA 1
ATOM 693 C C . ASN A 1 88 ? -16.605 3.717 2.166 1.00 98.00 88 ASN A C 1
ATOM 695 O O . ASN A 1 88 ? -16.260 4.386 1.182 1.00 98.00 88 ASN A O 1
ATOM 699 N N . TYR A 1 89 ? -16.527 2.382 2.206 1.00 98.06 89 TYR A N 1
ATOM 700 C CA . TYR A 1 89 ? -16.123 1.526 1.089 1.00 98.06 89 TYR A CA 1
ATOM 701 C C . TYR A 1 89 ? -14.749 1.885 0.520 1.00 98.06 89 TYR A C 1
ATOM 703 O O . TYR A 1 89 ? -14.572 1.943 -0.687 1.00 98.06 89 TYR A O 1
ATOM 711 N N . TYR A 1 90 ? -13.771 2.184 1.370 1.00 98.62 90 TYR A N 1
ATOM 712 C CA . TYR A 1 90 ? -12.363 2.160 0.968 1.00 98.62 90 TYR A CA 1
ATOM 713 C C . TYR A 1 90 ? -11.761 0.795 1.304 1.00 98.62 90 TYR A C 1
ATOM 715 O O . TYR A 1 90 ? -11.087 0.172 0.484 1.00 98.62 90 TYR A O 1
ATOM 723 N N . LEU A 1 91 ? -12.087 0.270 2.478 1.00 98.69 91 LEU A N 1
ATOM 724 C CA . LEU A 1 91 ? -11.669 -1.051 2.924 1.00 98.69 91 LEU A CA 1
ATOM 725 C C . LEU A 1 91 ? -12.884 -1.953 3.122 1.00 98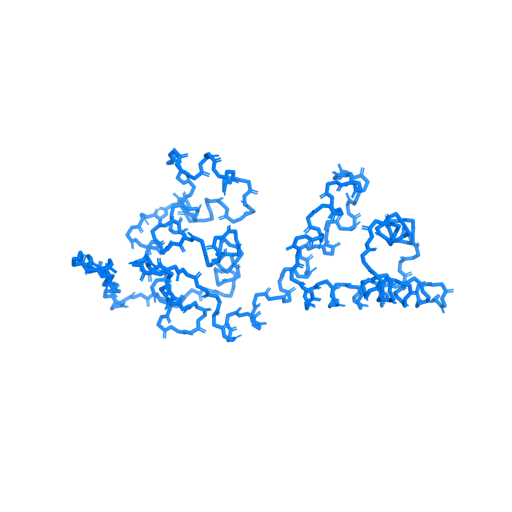.69 91 LEU A C 1
ATOM 727 O O . LEU A 1 91 ? -13.990 -1.490 3.376 1.00 98.69 91 LEU A O 1
ATOM 731 N N . GLU A 1 92 ? -12.666 -3.255 3.045 1.00 98.12 92 GLU A N 1
ATOM 732 C CA . GLU A 1 92 ? -13.672 -4.268 3.338 1.00 98.12 92 GLU A CA 1
ATOM 733 C C . GLU A 1 92 ? -13.111 -5.305 4.305 1.00 98.12 92 GLU A C 1
ATOM 735 O O . GLU A 1 92 ? -11.896 -5.438 4.483 1.00 98.12 92 GLU A O 1
ATOM 740 N N . ILE A 1 93 ? -14.011 -6.057 4.940 1.00 97.00 93 ILE A N 1
ATOM 741 C CA . ILE A 1 93 ? -13.639 -7.192 5.779 1.00 97.00 93 ILE A CA 1
ATOM 742 C C . ILE A 1 93 ? -13.935 -8.482 5.025 1.00 97.00 93 ILE A C 1
ATOM 744 O O . ILE A 1 93 ? -15.087 -8.819 4.756 1.00 97.00 93 ILE A O 1
ATOM 748 N N . TYR A 1 94 ? -12.881 -9.249 4.774 1.00 95.56 94 TYR A N 1
ATOM 749 C CA . TYR A 1 94 ? -12.958 -10.586 4.206 1.00 95.56 94 TYR A CA 1
ATOM 750 C C . TYR A 1 94 ? -12.559 -11.637 5.244 1.00 95.56 94 TYR A C 1
ATOM 752 O O . TYR A 1 94 ? -11.587 -11.476 5.980 1.00 95.56 94 TYR A O 1
ATOM 760 N N . TYR A 1 95 ? -13.293 -12.749 5.303 1.00 94.81 95 TYR A N 1
ATOM 761 C CA . TYR A 1 95 ? -12.965 -13.852 6.205 1.00 94.81 95 TYR A CA 1
ATOM 762 C C . TYR A 1 95 ? -12.101 -14.903 5.510 1.00 94.81 95 TYR A C 1
ATOM 764 O O . TYR A 1 95 ? -12.580 -15.616 4.630 1.00 94.81 95 TYR A O 1
ATOM 772 N N . ASN A 1 96 ? -10.880 -15.109 6.008 1.00 91.62 96 ASN A N 1
ATOM 773 C CA . ASN A 1 96 ? -10.116 -16.324 5.727 1.00 91.62 96 ASN A CA 1
ATOM 774 C C . ASN A 1 96 ? -10.299 -17.315 6.878 1.00 91.62 96 ASN A C 1
ATOM 776 O O . ASN A 1 96 ? -9.802 -17.138 7.997 1.00 91.62 96 ASN A O 1
ATOM 780 N N . GLY A 1 97 ? -11.118 -18.334 6.620 1.00 91.19 97 GLY A N 1
ATOM 781 C CA . GLY A 1 97 ? -11.586 -19.263 7.639 1.00 91.19 97 GLY A CA 1
ATOM 782 C C . GLY A 1 97 ? -12.373 -18.538 8.735 1.00 91.19 97 GLY A C 1
ATOM 783 O O . GLY A 1 97 ? -13.559 -18.242 8.580 1.00 91.19 97 GLY A O 1
ATOM 784 N N . ARG A 1 98 ? -11.718 -18.288 9.872 1.00 92.00 98 ARG A N 1
ATOM 785 C CA . ARG A 1 98 ? -12.325 -17.645 11.053 1.00 92.00 98 ARG A CA 1
ATOM 786 C C . ARG A 1 98 ? -11.867 -16.216 11.288 1.00 92.00 98 ARG A C 1
ATOM 788 O O . ARG A 1 98 ? -12.480 -15.549 12.120 1.00 92.00 98 ARG A O 1
ATOM 795 N N . LEU A 1 99 ? -10.796 -15.786 10.628 1.00 93.88 99 LEU A N 1
ATOM 796 C CA . LEU A 1 99 ? -10.148 -14.514 10.912 1.00 93.88 99 LEU A CA 1
ATOM 797 C C . LEU A 1 99 ? -10.668 -13.438 9.949 1.00 93.88 99 LEU A C 1
ATOM 799 O O . LEU A 1 99 ? -10.636 -13.672 8.739 1.00 93.88 99 LEU A O 1
ATOM 803 N N . PRO A 1 100 ? -11.152 -12.290 10.460 1.00 96.19 100 PRO A N 1
ATOM 804 C CA . PRO A 1 100 ? -11.471 -11.135 9.637 1.00 96.19 100 PRO A CA 1
ATOM 805 C C . PRO A 1 100 ? -10.176 -10.430 9.228 1.00 96.19 100 PRO A C 1
ATOM 807 O O . PRO A 1 100 ? -9.359 -10.061 10.076 1.00 96.19 100 PRO A O 1
ATOM 810 N N . MET A 1 101 ? -10.000 -10.241 7.929 1.00 97.19 101 MET A N 1
ATOM 811 C CA . MET A 1 101 ? -8.856 -9.571 7.324 1.00 97.19 101 MET A CA 1
ATOM 812 C C . MET A 1 101 ? -9.347 -8.353 6.559 1.00 97.19 101 MET A C 1
ATOM 814 O O . MET A 1 101 ? -10.450 -8.372 6.013 1.00 97.19 101 MET A O 1
ATOM 818 N N . ILE A 1 102 ? -8.529 -7.309 6.521 1.00 97.69 102 ILE A N 1
ATOM 819 C CA . ILE A 1 102 ? -8.801 -6.152 5.679 1.00 97.69 102 ILE A CA 1
ATOM 820 C C . ILE A 1 102 ? -8.432 -6.495 4.238 1.00 97.69 102 ILE A C 1
ATOM 822 O O . ILE A 1 102 ? -7.390 -7.096 3.977 1.00 97.69 102 ILE A O 1
ATOM 826 N N . VAL A 1 103 ? -9.295 -6.106 3.307 1.00 98.38 103 VAL A N 1
ATOM 827 C CA . VAL A 1 103 ? -9.020 -6.106 1.869 1.00 98.38 103 VAL A CA 1
ATOM 828 C C . VAL A 1 103 ? -9.372 -4.743 1.282 1.00 98.38 103 VAL A C 1
ATOM 830 O O . VAL A 1 103 ? -10.146 -3.990 1.877 1.00 98.38 103 VAL A O 1
ATOM 833 N N . PHE A 1 104 ? -8.804 -4.412 0.124 1.00 98.44 104 PHE A N 1
ATOM 834 C CA . PHE A 1 104 ? -9.278 -3.262 -0.634 1.00 98.44 104 PHE A CA 1
ATOM 835 C C . PHE A 1 104 ? -10.663 -3.568 -1.201 1.00 98.44 104 PHE A C 1
ATOM 837 O O . PHE A 1 104 ? -10.876 -4.626 -1.792 1.00 98.44 104 PHE A O 1
ATOM 844 N N . SER A 1 105 ? -11.577 -2.616 -1.043 1.00 98.50 105 SER A N 1
ATOM 845 C CA . SER A 1 105 ? -12.757 -2.526 -1.908 1.00 98.50 105 SER A CA 1
ATOM 846 C C . SER A 1 105 ? -12.345 -2.066 -3.312 1.00 98.50 105 SER A C 1
ATOM 848 O O . SER A 1 105 ? -11.215 -1.612 -3.517 1.00 98.50 105 SER A O 1
ATOM 850 N N . GLU A 1 106 ? -13.271 -2.082 -4.270 1.00 98.19 106 GLU A N 1
ATOM 851 C CA . GLU A 1 106 ? -13.035 -1.487 -5.591 1.00 98.19 106 GLU A CA 1
AT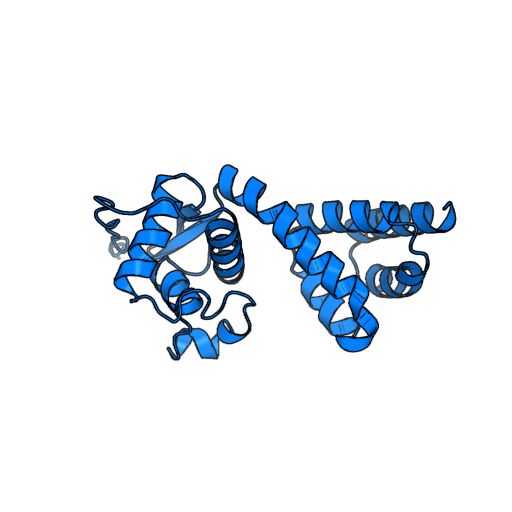OM 852 C C . GLU A 1 106 ? -12.677 0.004 -5.485 1.00 98.19 106 GLU A C 1
ATOM 854 O O . GLU A 1 106 ? -11.634 0.431 -5.977 1.00 98.19 106 GLU A O 1
ATOM 859 N N . LYS A 1 107 ? -13.476 0.792 -4.755 1.00 98.44 107 LYS A N 1
ATOM 860 C CA . LYS A 1 107 ? -13.224 2.228 -4.561 1.00 98.44 107 LYS A CA 1
ATOM 861 C C . LYS A 1 107 ? -11.885 2.487 -3.864 1.00 98.44 107 LYS A C 1
ATOM 863 O O . LYS A 1 107 ? -11.158 3.400 -4.258 1.00 98.44 107 LYS A O 1
ATOM 868 N N . GLY A 1 108 ? -11.531 1.697 -2.852 1.00 98.56 108 GLY A N 1
ATOM 869 C CA . GLY A 1 108 ? -10.234 1.814 -2.185 1.00 98.56 108 GLY A CA 1
ATOM 870 C C . GLY A 1 108 ? -9.066 1.463 -3.089 1.00 98.56 108 GLY A C 1
ATOM 871 O O . GLY A 1 108 ? -8.068 2.178 -3.084 1.00 98.56 108 GLY A O 1
ATOM 872 N N . TRP A 1 109 ? -9.203 0.419 -3.907 1.00 98.44 109 TRP A N 1
ATOM 873 C CA . TRP A 1 109 ? -8.181 0.043 -4.878 1.00 98.44 109 TRP A CA 1
ATOM 874 C C . TRP A 1 109 ? -7.964 1.130 -5.934 1.00 98.44 109 TRP A C 1
ATOM 876 O O . TRP A 1 109 ? -6.822 1.510 -6.197 1.00 98.44 109 TRP A O 1
ATOM 886 N N . GLU A 1 110 ? -9.048 1.674 -6.490 1.00 98.44 110 GLU A N 1
ATOM 887 C CA . GLU A 1 110 ? -8.992 2.766 -7.467 1.00 98.44 110 GLU A CA 1
ATOM 888 C C . GLU A 1 110 ? -8.391 4.048 -6.875 1.00 98.44 110 GLU A C 1
ATOM 890 O O . GLU A 1 110 ? -7.660 4.751 -7.570 1.00 98.44 110 GLU A O 1
ATOM 895 N N . THR A 1 111 ? -8.635 4.310 -5.587 1.00 98.25 111 THR A N 1
ATOM 896 C CA . THR A 1 111 ? -8.038 5.440 -4.857 1.00 98.25 111 THR A CA 1
ATOM 897 C C . THR A 1 111 ? -6.546 5.217 -4.591 1.00 98.25 111 THR A C 1
ATOM 899 O O . THR A 1 111 ? -5.738 6.122 -4.773 1.00 98.25 111 THR A O 1
ATOM 902 N N . TYR A 1 112 ? -6.161 4.009 -4.176 1.00 98.25 112 TYR A N 1
ATOM 903 C CA . TYR A 1 112 ? -4.802 3.701 -3.730 1.00 98.25 112 TYR A CA 1
ATOM 904 C C . TYR A 1 112 ? -3.800 3.549 -4.877 1.00 98.25 112 TYR A C 1
ATOM 906 O O . TYR A 1 112 ? -2.673 4.045 -4.796 1.00 98.25 112 TYR A O 1
ATOM 914 N N . LYS A 1 113 ? -4.176 2.846 -5.952 1.00 97.56 113 LYS A N 1
ATOM 915 C CA . LYS A 1 113 ? -3.214 2.452 -6.990 1.00 97.56 113 LYS A CA 1
ATOM 916 C C . LYS A 1 113 ? -2.455 3.632 -7.628 1.00 97.56 113 LYS A C 1
ATOM 918 O O . LYS A 1 113 ? -1.257 3.453 -7.848 1.00 97.56 113 LYS A O 1
ATOM 923 N N . PRO A 1 114 ? -3.036 4.827 -7.899 1.00 97.94 114 PRO A N 1
ATOM 924 C CA . PRO A 1 114 ? -2.279 5.945 -8.464 1.00 97.94 114 PRO A CA 1
ATOM 925 C C . PRO A 1 114 ? -1.274 6.509 -7.456 1.00 97.94 114 PRO A C 1
ATOM 927 O O . PRO A 1 114 ? -0.133 6.772 -7.824 1.00 97.94 114 PRO A O 1
ATOM 930 N N . TYR A 1 115 ? -1.659 6.607 -6.179 1.00 97.44 115 TYR A N 1
ATOM 931 C CA . TYR A 1 115 ? -0.755 7.016 -5.104 1.00 97.44 115 TYR A CA 1
ATOM 932 C C . TYR A 1 115 ? 0.457 6.080 -5.016 1.00 97.44 115 TYR A C 1
ATOM 934 O O . TYR A 1 115 ? 1.600 6.536 -4.963 1.00 97.44 115 TYR A O 1
ATOM 942 N N . TYR A 1 116 ? 0.230 4.764 -5.099 1.00 97.88 116 TYR A N 1
ATOM 943 C CA . TYR A 1 116 ? 1.336 3.812 -5.052 1.00 97.88 116 TYR A CA 1
ATOM 944 C C . TYR A 1 116 ? 2.242 3.881 -6.293 1.00 97.88 116 TYR A C 1
ATOM 946 O O . TYR A 1 116 ? 3.462 3.754 -6.183 1.00 97.88 116 TYR A O 1
ATOM 954 N N . VAL A 1 117 ? 1.672 4.142 -7.476 1.00 98.50 117 VAL A N 1
ATOM 955 C CA . VAL A 1 117 ? 2.456 4.389 -8.697 1.00 98.50 117 VAL A CA 1
ATOM 956 C C . VAL A 1 117 ? 3.397 5.583 -8.518 1.00 98.50 117 VAL A C 1
ATOM 958 O O . VAL A 1 117 ? 4.561 5.479 -8.902 1.00 98.50 117 VAL A O 1
ATOM 961 N N . GLU A 1 118 ? 2.938 6.685 -7.922 1.00 97.88 118 GLU A N 1
ATOM 962 C CA . GLU A 1 118 ? 3.789 7.858 -7.675 1.00 97.88 118 GLU A CA 1
ATOM 963 C C . GLU A 1 118 ? 4.907 7.568 -6.664 1.00 97.88 118 GLU A C 1
ATOM 965 O O . GLU A 1 118 ? 6.051 7.990 -6.874 1.00 97.88 118 GLU A O 1
ATOM 970 N N . GLU A 1 119 ? 4.620 6.796 -5.609 1.00 96.75 119 GLU A N 1
ATOM 971 C CA . GLU A 1 119 ? 5.649 6.346 -4.664 1.00 96.75 119 GLU A CA 1
ATOM 972 C C . GLU A 1 119 ? 6.731 5.535 -5.395 1.00 96.75 119 GLU A C 1
ATOM 974 O O . GLU A 1 119 ? 7.912 5.875 -5.319 1.00 96.75 119 GLU A O 1
ATOM 979 N N . LEU A 1 120 ? 6.343 4.512 -6.165 1.00 97.75 120 LEU A N 1
ATOM 980 C CA . LEU A 1 120 ? 7.284 3.663 -6.904 1.00 97.75 120 LEU A CA 1
ATOM 981 C C . LEU A 1 120 ? 8.059 4.444 -7.970 1.00 97.75 120 LEU A C 1
ATOM 983 O O . LEU A 1 120 ? 9.264 4.243 -8.123 1.00 97.75 120 LEU A O 1
ATOM 987 N N . TYR A 1 121 ? 7.405 5.365 -8.676 1.00 97.88 121 TYR A N 1
ATOM 988 C CA . TYR A 1 121 ? 8.065 6.233 -9.649 1.00 97.88 121 TYR A CA 1
ATOM 989 C C . TYR A 1 121 ? 9.142 7.103 -8.984 1.00 97.88 121 TYR A C 1
ATOM 991 O O . TYR A 1 121 ? 10.262 7.213 -9.487 1.00 97.88 121 TYR A O 1
ATOM 999 N N . SER A 1 122 ? 8.846 7.639 -7.798 1.00 96.06 122 SER A N 1
ATOM 1000 C CA . SER A 1 122 ? 9.802 8.402 -6.989 1.00 96.06 122 SER A CA 1
ATOM 1001 C C . SER A 1 122 ? 10.975 7.554 -6.482 1.00 96.06 122 SER A C 1
ATOM 1003 O O . SER A 1 122 ? 12.055 8.090 -6.221 1.00 96.06 122 SER A O 1
ATOM 1005 N N . LEU A 1 123 ? 10.794 6.240 -6.324 1.00 95.62 123 LEU A N 1
ATOM 1006 C CA . LEU A 1 123 ? 11.890 5.313 -6.018 1.00 95.62 123 LEU A CA 1
ATOM 1007 C C . LEU A 1 123 ? 12.742 5.017 -7.255 1.00 95.62 123 LEU A C 1
ATOM 1009 O O . LEU A 1 123 ? 13.962 4.994 -7.138 1.00 95.62 123 LEU A O 1
ATOM 1013 N N . ILE A 1 124 ? 12.140 4.869 -8.441 1.00 96.25 124 ILE A N 1
ATOM 1014 C CA . ILE A 1 124 ? 12.892 4.704 -9.699 1.00 96.25 124 ILE A CA 1
ATOM 1015 C C . ILE A 1 124 ? 13.783 5.929 -9.958 1.00 96.25 124 ILE A C 1
ATOM 1017 O O . ILE A 1 124 ? 14.946 5.774 -10.325 1.00 96.25 124 ILE A O 1
ATOM 1021 N N . LEU A 1 125 ? 13.284 7.144 -9.702 1.00 95.44 125 LEU A N 1
ATOM 1022 C CA . LEU A 1 125 ? 14.086 8.373 -9.799 1.00 95.44 125 LEU A CA 1
ATOM 1023 C C . LEU A 1 125 ? 15.331 8.358 -8.896 1.00 95.44 125 LEU A C 1
ATOM 1025 O O . LEU A 1 125 ? 16.343 8.963 -9.240 1.00 95.44 125 LEU A O 1
ATOM 1029 N N . ARG A 1 126 ? 15.268 7.645 -7.768 1.00 94.56 126 ARG A N 1
ATOM 1030 C CA . ARG A 1 126 ? 16.338 7.521 -6.766 1.00 94.56 126 ARG A CA 1
ATOM 1031 C C . ARG A 1 126 ? 16.991 6.138 -6.772 1.00 94.56 126 ARG A C 1
ATOM 1033 O O . ARG A 1 126 ? 17.600 5.735 -5.784 1.00 94.56 126 ARG A O 1
ATOM 1040 N N . VAL A 1 127 ? 16.887 5.391 -7.874 1.00 93.25 127 VAL A N 1
ATOM 1041 C CA . VAL A 1 127 ? 17.361 3.996 -7.926 1.00 93.25 127 VAL A CA 1
ATOM 1042 C C . VAL A 1 127 ? 18.854 3.860 -7.603 1.00 93.25 127 VAL A C 1
ATOM 1044 O O . VAL A 1 127 ? 19.258 2.876 -6.990 1.00 93.25 127 VAL A O 1
ATOM 1047 N N . ASN A 1 128 ? 19.660 4.877 -7.924 1.00 89.50 128 ASN A N 1
ATOM 1048 C CA . ASN A 1 128 ? 21.089 4.910 -7.601 1.00 89.50 128 ASN A CA 1
ATOM 1049 C C . ASN A 1 128 ? 21.371 4.965 -6.086 1.00 89.50 128 ASN A C 1
ATOM 1051 O O . ASN A 1 128 ? 22.436 4.535 -5.658 1.00 89.50 128 ASN A O 1
ATOM 1055 N N . GLU A 1 129 ? 20.437 5.480 -5.283 1.00 90.31 129 GLU A N 1
ATOM 1056 C CA . GLU A 1 129 ? 20.547 5.559 -3.818 1.00 90.31 129 GLU A CA 1
ATOM 1057 C C . GLU A 1 129 ? 20.002 4.291 -3.144 1.00 90.31 129 GLU A C 1
ATOM 1059 O O . GLU A 1 129 ? 20.562 3.807 -2.164 1.00 90.31 129 GLU A O 1
ATOM 1064 N N . ILE A 1 130 ? 18.900 3.748 -3.671 1.00 85.81 130 ILE A N 1
ATOM 1065 C CA . ILE A 1 130 ? 18.155 2.623 -3.073 1.00 85.81 130 ILE A CA 1
ATOM 1066 C C . ILE A 1 130 ? 18.762 1.260 -3.454 1.00 85.81 130 ILE A C 1
ATOM 1068 O O . ILE A 1 130 ? 18.622 0.275 -2.720 1.00 85.81 130 ILE A O 1
ATOM 1072 N N . GLY A 1 131 ? 19.437 1.206 -4.604 1.00 91.25 131 GLY A N 1
ATOM 1073 C CA . GLY A 1 131 ? 19.954 -0.010 -5.219 1.00 91.25 131 GLY A CA 1
ATOM 1074 C C . GLY A 1 131 ? 18.916 -0.698 -6.110 1.00 91.25 131 GLY A C 1
ATOM 1075 O O . GLY A 1 131 ? 17.771 -0.924 -5.709 1.00 91.25 131 GLY A O 1
ATOM 1076 N N . THR A 1 132 ? 19.331 -1.067 -7.325 1.00 92.88 132 THR A N 1
ATOM 1077 C CA . THR A 1 132 ? 18.461 -1.691 -8.334 1.00 92.88 132 THR A CA 1
ATOM 1078 C C . THR A 1 132 ? 17.811 -2.984 -7.838 1.00 92.88 132 THR A C 1
ATOM 1080 O O . THR A 1 132 ? 16.611 -3.175 -8.026 1.00 92.88 132 THR A O 1
ATOM 1083 N N . GLU A 1 133 ? 18.573 -3.858 -7.174 1.00 94.06 133 GLU A N 1
ATOM 1084 C CA . GLU A 1 133 ? 18.096 -5.174 -6.725 1.00 94.06 133 GLU A CA 1
ATOM 1085 C C . GLU A 1 133 ? 16.929 -5.063 -5.734 1.00 94.06 133 GLU A C 1
ATOM 1087 O O . GLU A 1 133 ? 15.891 -5.697 -5.927 1.00 94.06 133 GLU A O 1
ATOM 1092 N N . ASN A 1 134 ? 17.053 -4.183 -4.735 1.00 91.62 134 ASN A N 1
ATOM 1093 C CA . ASN A 1 134 ? 16.007 -3.944 -3.737 1.00 91.62 134 ASN A CA 1
ATOM 1094 C C . ASN A 1 134 ? 14.706 -3.454 -4.384 1.00 91.62 134 ASN A C 1
ATOM 1096 O O . ASN A 1 134 ? 13.611 -3.895 -4.024 1.00 91.62 134 ASN A O 1
ATOM 1100 N N . LEU A 1 135 ? 14.817 -2.537 -5.350 1.00 95.31 135 LEU A N 1
ATOM 1101 C CA . LEU A 1 135 ? 13.651 -1.997 -6.040 1.00 95.31 135 LEU A CA 1
ATOM 1102 C C . LEU A 1 135 ? 12.994 -3.046 -6.944 1.00 95.31 135 LEU A C 1
ATOM 1104 O O . LEU A 1 135 ? 11.768 -3.143 -6.971 1.00 95.31 135 LEU A O 1
ATOM 1108 N N . ILE A 1 136 ? 13.786 -3.861 -7.644 1.00 96.31 136 ILE A N 1
ATOM 1109 C CA . ILE A 1 136 ? 13.270 -4.961 -8.466 1.00 96.31 136 ILE A CA 1
ATOM 1110 C C . ILE A 1 136 ? 12.517 -5.981 -7.607 1.00 96.31 136 ILE A C 1
ATOM 1112 O O . ILE A 1 136 ? 11.427 -6.399 -7.994 1.00 96.31 136 ILE A O 1
ATOM 1116 N N . GLU A 1 137 ? 13.051 -6.368 -6.446 1.00 94.25 137 GLU A N 1
ATOM 1117 C CA . GLU A 1 137 ? 12.377 -7.335 -5.571 1.00 94.25 137 GLU A CA 1
ATOM 1118 C C . GLU A 1 137 ? 11.015 -6.813 -5.100 1.00 94.25 137 GLU A C 1
ATOM 1120 O O . GLU A 1 137 ? 10.009 -7.522 -5.158 1.00 94.25 137 GLU A O 1
ATOM 1125 N N . ARG A 1 138 ? 10.941 -5.523 -4.758 1.00 93.56 138 ARG A N 1
ATOM 1126 C CA . ARG A 1 138 ? 9.667 -4.870 -4.448 1.00 93.56 138 ARG A CA 1
ATOM 1127 C C . ARG A 1 138 ? 8.702 -4.874 -5.640 1.00 93.56 138 ARG A C 1
ATOM 1129 O O . ARG A 1 138 ? 7.510 -5.146 -5.477 1.00 93.56 138 ARG A O 1
ATOM 1136 N N . LEU A 1 139 ? 9.192 -4.588 -6.845 1.00 96.00 139 LEU A N 1
ATOM 1137 C CA . LEU A 1 139 ? 8.368 -4.547 -8.056 1.00 96.00 139 LEU A CA 1
ATOM 1138 C C . LEU A 1 139 ? 7.825 -5.926 -8.453 1.00 96.00 139 LEU A C 1
ATOM 1140 O O . LEU A 1 139 ? 6.680 -6.007 -8.898 1.00 96.00 139 LEU A O 1
ATOM 1144 N N . LYS A 1 140 ? 8.577 -7.009 -8.221 1.00 94.25 140 LYS A N 1
ATOM 1145 C CA . LYS A 1 140 ? 8.115 -8.393 -8.441 1.00 94.25 140 LYS A CA 1
ATOM 1146 C C . LYS A 1 140 ? 6.907 -8.762 -7.582 1.00 94.25 140 LYS A C 1
ATOM 1148 O O . LYS A 1 140 ? 6.042 -9.518 -8.020 1.00 94.25 140 LYS A O 1
ATOM 1153 N N . GLN A 1 141 ? 6.851 -8.230 -6.365 1.00 91.88 141 GLN A N 1
ATOM 1154 C CA . GLN A 1 141 ? 5.760 -8.468 -5.416 1.00 91.88 141 GLN A CA 1
ATOM 1155 C C . GLN A 1 141 ? 4.582 -7.499 -5.618 1.00 91.88 141 GLN A C 1
ATOM 1157 O O . GLN A 1 141 ? 3.511 -7.679 -5.041 1.00 91.88 141 GLN A O 1
ATOM 1162 N N . THR A 1 142 ? 4.751 -6.480 -6.464 1.00 94.75 142 THR A N 1
ATOM 1163 C CA . THR A 1 142 ? 3.751 -5.436 -6.691 1.00 94.75 142 THR A CA 1
ATOM 1164 C C . THR A 1 142 ? 2.624 -5.923 -7.605 1.00 94.75 142 THR A C 1
ATOM 1166 O O . THR A 1 142 ? 2.833 -6.643 -8.585 1.00 94.75 142 THR A O 1
ATOM 1169 N N . ASN A 1 143 ? 1.394 -5.480 -7.327 1.00 95.00 143 ASN A N 1
ATOM 1170 C CA . ASN A 1 143 ? 0.237 -5.786 -8.160 1.00 95.00 143 ASN A CA 1
ATOM 1171 C C . ASN A 1 143 ? 0.477 -5.413 -9.636 1.00 95.00 143 ASN A C 1
ATOM 1173 O O . ASN A 1 143 ? 0.902 -4.306 -9.974 1.00 95.00 143 ASN A O 1
ATOM 1177 N N . ARG A 1 144 ? 0.114 -6.320 -10.549 1.00 93.81 144 ARG A N 1
ATOM 1178 C CA . ARG A 1 144 ? 0.354 -6.153 -11.989 1.00 93.81 144 ARG A CA 1
ATOM 1179 C C . ARG A 1 144 ? -0.297 -4.901 -12.594 1.00 93.81 144 ARG A C 1
ATOM 1181 O O . ARG A 1 144 ? 0.230 -4.371 -13.569 1.00 93.81 144 ARG A O 1
ATOM 1188 N N . GLN A 1 145 ? -1.439 -4.442 -12.073 1.00 95.75 145 GLN A N 1
ATOM 1189 C CA . GLN A 1 145 ? -2.061 -3.202 -12.553 1.00 95.75 145 GLN A CA 1
ATOM 1190 C C . GLN A 1 145 ? -1.190 -1.985 -12.220 1.00 95.75 145 GLN A C 1
ATOM 1192 O O . GLN A 1 145 ? -0.948 -1.167 -13.105 1.00 95.75 145 GLN A O 1
ATOM 1197 N N . VAL A 1 146 ? -0.653 -1.922 -10.996 1.00 97.81 146 VAL A N 1
ATOM 1198 C CA . VAL A 1 146 ? 0.287 -0.878 -10.556 1.00 97.81 146 VAL A CA 1
ATOM 1199 C C . VAL A 1 146 ? 1.560 -0.924 -11.399 1.00 97.81 146 VAL A C 1
ATOM 1201 O O . VAL A 1 146 ? 1.942 0.094 -11.964 1.00 97.81 146 VAL A O 1
ATOM 1204 N N . VAL A 1 147 ? 2.154 -2.109 -11.597 1.00 97.62 147 VAL A N 1
ATOM 1205 C CA . VAL A 1 147 ? 3.331 -2.295 -12.473 1.00 97.62 147 VAL A CA 1
ATOM 1206 C C . VAL A 1 147 ? 3.069 -1.782 -13.892 1.00 97.62 147 VAL A C 1
ATOM 1208 O O . VAL A 1 147 ? 3.896 -1.077 -14.467 1.00 97.62 147 VAL A O 1
ATOM 1211 N N . LYS A 1 148 ? 1.902 -2.099 -14.466 1.00 97.38 148 LYS A N 1
ATOM 1212 C CA . LYS A 1 148 ? 1.533 -1.629 -15.806 1.00 97.38 148 LYS A CA 1
ATOM 1213 C C . LYS A 1 148 ? 1.402 -0.104 -15.850 1.00 97.38 148 LYS A C 1
ATOM 1215 O O . LYS A 1 148 ? 1.929 0.508 -16.773 1.00 97.38 148 LYS A O 1
ATOM 1220 N N . MET A 1 149 ? 0.712 0.500 -14.881 1.00 98.19 149 MET A N 1
ATOM 1221 C CA . MET A 1 149 ? 0.552 1.957 -14.794 1.00 98.19 149 MET A CA 1
ATOM 1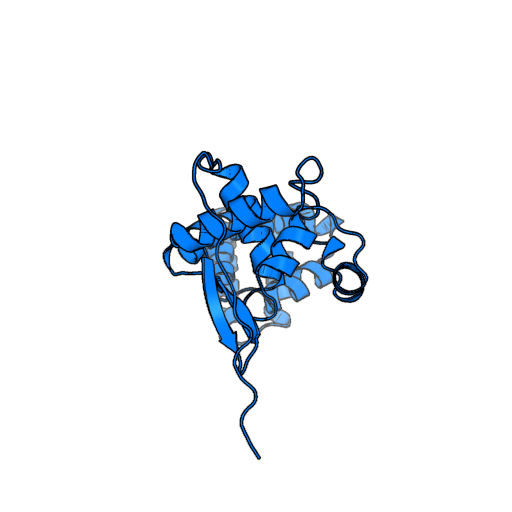222 C C . MET A 1 149 ? 1.899 2.665 -14.607 1.00 98.19 149 MET A C 1
ATOM 1224 O O . MET A 1 149 ? 2.176 3.649 -15.288 1.00 98.19 149 MET A O 1
ATOM 1228 N N . LEU A 1 150 ? 2.765 2.114 -13.755 1.00 98.44 150 LEU A N 1
ATOM 1229 C CA . LEU A 1 150 ? 4.116 2.609 -13.526 1.00 98.44 150 LEU A CA 1
ATOM 1230 C C . LEU A 1 150 ? 4.950 2.598 -14.810 1.00 98.44 150 LEU A C 1
ATOM 1232 O O . LEU A 1 150 ? 5.549 3.610 -15.156 1.00 98.44 150 LEU A O 1
ATOM 1236 N N . LEU A 1 151 ? 4.959 1.485 -15.549 1.00 97.69 151 LEU A N 1
ATOM 1237 C CA . LEU A 1 151 ? 5.713 1.373 -16.801 1.00 97.69 151 LEU A CA 1
ATOM 1238 C C . LEU A 1 151 ? 5.188 2.301 -17.902 1.00 97.69 151 LEU A C 1
ATOM 1240 O O . LEU A 1 151 ? 5.985 2.818 -18.684 1.00 97.69 151 LEU A O 1
ATOM 1244 N N . LEU A 1 152 ? 3.874 2.549 -17.951 1.00 96.38 152 LEU A N 1
ATOM 1245 C CA . LEU A 1 152 ? 3.299 3.559 -18.845 1.00 96.38 152 LEU A CA 1
ATOM 1246 C C . LEU A 1 152 ? 3.831 4.956 -18.506 1.00 96.38 152 LEU A C 1
ATOM 1248 O O . LEU A 1 152 ? 4.388 5.614 -19.385 1.00 96.38 152 LEU A O 1
ATOM 1252 N N . LYS A 1 153 ? 3.759 5.353 -17.229 1.00 97.38 153 LYS A N 1
ATOM 1253 C CA . LYS A 1 153 ? 4.286 6.636 -16.739 1.00 97.38 153 LYS A CA 1
ATOM 1254 C C . LYS A 1 153 ? 5.787 6.781 -17.016 1.00 97.38 153 LYS A C 1
ATOM 1256 O O . LYS A 1 153 ? 6.229 7.817 -17.506 1.00 97.38 153 LYS A O 1
ATOM 1261 N N . VAL A 1 154 ? 6.572 5.734 -16.754 1.00 96.94 154 VAL A N 1
ATOM 1262 C CA . VAL A 1 154 ? 8.013 5.698 -17.053 1.00 96.94 154 VAL A CA 1
ATOM 1263 C C . VAL A 1 154 ? 8.263 5.890 -18.546 1.00 96.94 154 VAL A C 1
ATOM 1265 O O . VAL A 1 154 ? 9.073 6.739 -18.907 1.00 96.94 154 VAL A O 1
ATOM 1268 N N . GLY A 1 155 ? 7.549 5.174 -19.417 1.00 95.50 155 GLY A N 1
ATOM 1269 C CA . GLY A 1 155 ? 7.690 5.317 -20.869 1.00 95.50 155 GLY A CA 1
ATOM 1270 C C . GLY A 1 155 ? 7.320 6.710 -21.394 1.00 95.50 155 GLY A C 1
ATOM 1271 O O . GLY A 1 155 ? 7.890 7.162 -22.382 1.00 95.50 155 GLY A O 1
ATOM 1272 N N . GLU A 1 156 ? 6.393 7.403 -20.732 1.00 95.12 156 GLU A N 1
ATOM 1273 C CA . GLU A 1 156 ? 5.938 8.757 -21.093 1.00 95.12 156 GLU A CA 1
ATOM 1274 C C . GLU A 1 156 ? 6.823 9.874 -20.527 1.00 95.12 156 GLU A C 1
ATOM 1276 O O . 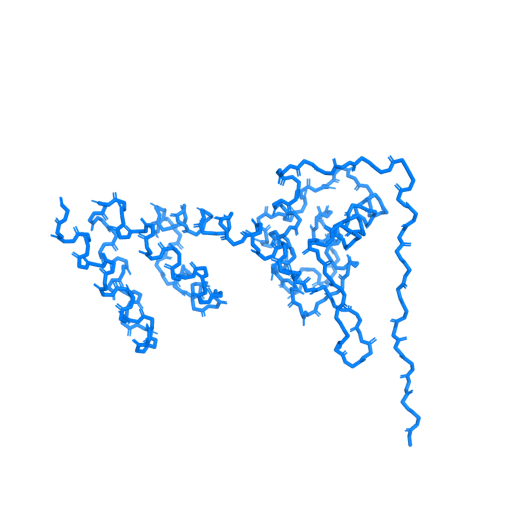GLU A 1 156 ? 6.769 11.004 -21.009 1.00 95.12 156 GLU A O 1
ATOM 1281 N N . SER A 1 157 ? 7.687 9.562 -19.557 1.00 94.06 157 SER A N 1
ATOM 1282 C CA . SER A 1 157 ? 8.575 10.539 -18.912 1.00 94.06 157 SER A CA 1
ATOM 1283 C C . SER A 1 157 ? 9.642 11.138 -19.836 1.00 94.06 157 SER A C 1
ATOM 1285 O O . SER A 1 157 ? 10.233 12.159 -19.491 1.00 94.06 157 SER A O 1
ATOM 1287 N N . LYS A 1 158 ? 9.935 10.482 -20.971 1.00 89.25 158 LYS A N 1
ATOM 1288 C CA . LYS A 1 158 ? 11.064 10.789 -21.875 1.00 89.25 158 LYS A CA 1
ATOM 1289 C C . LYS A 1 158 ? 12.446 10.756 -21.203 1.00 89.25 158 LYS A C 1
ATOM 1291 O O . LYS A 1 158 ? 13.439 11.172 -21.792 1.00 89.25 158 LYS A O 1
ATOM 1296 N N . ASN A 1 159 ? 12.544 10.238 -19.979 1.00 92.94 159 ASN A N 1
ATOM 1297 C CA . ASN A 1 159 ? 13.805 10.131 -19.263 1.00 92.94 159 ASN A CA 1
ATOM 1298 C C . ASN A 1 159 ? 14.549 8.855 -19.682 1.00 92.94 159 ASN A C 1
ATOM 1300 O O . ASN A 1 159 ? 14.357 7.777 -19.113 1.00 92.94 159 ASN A O 1
ATOM 1304 N N . ILE A 1 160 ? 15.433 8.984 -20.676 1.00 93.69 160 ILE A N 1
ATOM 1305 C CA . ILE A 1 160 ? 16.257 7.876 -21.187 1.00 93.69 160 ILE A CA 1
ATOM 1306 C C . ILE A 1 160 ? 17.165 7.247 -20.117 1.00 93.69 160 ILE A C 1
ATOM 1308 O O . ILE A 1 160 ? 17.582 6.098 -20.272 1.00 93.69 160 ILE A O 1
ATOM 1312 N N . GLY A 1 161 ? 17.430 7.948 -19.006 1.00 92.19 161 GLY A N 1
ATOM 1313 C CA . GLY A 1 161 ? 18.210 7.431 -17.879 1.00 92.19 161 GLY A CA 1
ATOM 1314 C C . GLY A 1 161 ? 17.595 6.185 -17.235 1.00 92.19 161 GLY A C 1
ATOM 1315 O O . GLY A 1 161 ? 18.314 5.366 -16.664 1.00 92.19 161 GLY A O 1
ATOM 1316 N N . PHE A 1 162 ? 16.286 5.970 -17.397 1.00 94.75 162 PHE A N 1
ATOM 1317 C CA . PHE A 1 162 ? 15.612 4.773 -16.896 1.00 94.75 162 PHE A CA 1
ATOM 1318 C C . PHE A 1 162 ? 15.920 3.502 -17.692 1.00 94.75 162 PHE A C 1
ATOM 1320 O O . PHE A 1 162 ? 15.695 2.410 -17.176 1.00 94.75 162 PHE A O 1
ATOM 1327 N N . ILE A 1 163 ? 16.453 3.601 -18.917 1.00 95.81 163 ILE A N 1
ATOM 1328 C CA . ILE A 1 163 ? 16.661 2.435 -19.792 1.00 95.81 163 ILE A CA 1
ATOM 1329 C C . ILE A 1 163 ? 17.543 1.381 -19.119 1.00 95.81 163 ILE A C 1
ATOM 1331 O O . ILE A 1 163 ? 17.209 0.200 -19.175 1.00 95.81 163 ILE A O 1
ATOM 1335 N N . ARG A 1 164 ? 18.629 1.790 -18.449 1.00 95.69 164 ARG A N 1
ATOM 1336 C CA . ARG A 1 164 ? 19.526 0.849 -17.764 1.00 95.69 164 ARG A CA 1
ATOM 1337 C C . ARG A 1 164 ? 18.783 0.050 -16.691 1.00 95.69 164 ARG A C 1
ATOM 1339 O O . ARG A 1 164 ? 18.817 -1.175 -16.716 1.00 95.69 164 ARG A O 1
ATOM 1346 N N . PHE A 1 165 ? 18.070 0.743 -15.806 1.00 96.50 165 PHE A N 1
ATOM 1347 C CA . PHE A 1 165 ? 17.255 0.110 -14.770 1.00 96.50 165 PHE A CA 1
ATOM 1348 C C . PHE A 1 165 ? 16.205 -0.837 -15.370 1.00 96.50 165 PHE A C 1
ATOM 1350 O O . PHE A 1 165 ? 16.060 -1.971 -14.923 1.00 96.50 165 PHE A O 1
ATOM 1357 N N . LEU A 1 166 ? 15.502 -0.398 -16.419 1.00 97.19 166 LEU A N 1
ATOM 1358 C CA . LEU A 1 166 ? 14.485 -1.211 -17.083 1.00 97.19 166 LEU A CA 1
ATOM 1359 C C . LEU A 1 166 ? 15.076 -2.475 -17.720 1.00 97.19 166 LEU A C 1
ATOM 1361 O O . LEU A 1 166 ? 14.442 -3.520 -17.650 1.00 97.19 166 LEU A O 1
ATOM 1365 N N . MET A 1 167 ? 16.274 -2.410 -18.308 1.00 97.00 167 MET A N 1
ATOM 1366 C CA . MET A 1 167 ? 16.957 -3.590 -18.853 1.00 97.00 167 MET A CA 1
ATOM 1367 C C . MET A 1 167 ? 17.354 -4.585 -17.754 1.00 97.00 167 MET A C 1
ATOM 1369 O O . MET A 1 167 ? 17.172 -5.788 -17.929 1.00 97.00 167 MET A O 1
ATOM 1373 N N . GLU A 1 168 ? 17.851 -4.095 -16.615 1.00 96.75 168 GLU A N 1
ATOM 1374 C CA . GLU A 1 168 ? 18.169 -4.938 -15.452 1.00 96.75 168 GLU A CA 1
ATOM 1375 C C . GLU A 1 168 ? 16.901 -5.609 -14.888 1.00 96.75 168 GLU A C 1
ATOM 1377 O O . GLU A 1 168 ? 16.911 -6.804 -14.587 1.00 96.75 168 GLU A O 1
ATOM 1382 N N . TRP A 1 169 ? 15.783 -4.878 -14.820 1.00 97.25 169 TRP A N 1
ATOM 1383 C CA . TRP A 1 169 ? 14.496 -5.429 -14.393 1.00 97.25 169 TRP A CA 1
ATOM 1384 C C . TRP A 1 169 ? 13.943 -6.464 -15.386 1.00 97.25 169 TRP A C 1
ATOM 1386 O O . TRP A 1 169 ? 13.532 -7.552 -14.984 1.00 97.25 169 TRP A O 1
ATOM 1396 N N . GLU A 1 170 ? 13.985 -6.175 -16.688 1.00 97.25 170 GLU A N 1
ATOM 1397 C CA . GLU A 1 170 ? 13.509 -7.067 -17.753 1.00 97.25 170 GLU A CA 1
ATOM 1398 C C . GLU A 1 170 ? 14.167 -8.453 -17.684 1.00 97.25 170 GLU A C 1
ATOM 1400 O O . GLU A 1 170 ? 13.473 -9.477 -17.753 1.00 97.25 170 GLU A O 1
ATOM 1405 N N . ALA A 1 171 ? 15.478 -8.494 -17.428 1.00 96.75 171 ALA A N 1
ATOM 1406 C CA . ALA A 1 171 ? 16.271 -9.719 -17.405 1.00 96.75 171 ALA A CA 1
ATOM 1407 C C . ALA A 1 171 ? 15.771 -10.765 -16.390 1.00 96.75 171 ALA A C 1
ATOM 1409 O O . ALA A 1 171 ? 15.902 -11.970 -16.626 1.00 96.75 171 ALA A O 1
ATOM 1410 N N . VAL A 1 172 ? 15.143 -10.337 -15.290 1.00 95.88 172 VAL A N 1
ATOM 1411 C CA . VAL A 1 172 ? 14.693 -11.219 -14.195 1.00 95.88 172 VAL A CA 1
ATOM 1412 C C . VAL A 1 172 ? 13.175 -11.393 -14.124 1.00 95.88 172 VAL A C 1
ATOM 1414 O O . VAL A 1 172 ? 12.666 -12.013 -13.190 1.00 95.88 172 VAL A O 1
ATOM 1417 N N . GLU A 1 173 ? 12.448 -10.864 -15.107 1.00 94.19 173 GLU A N 1
ATOM 1418 C CA . GLU A 1 173 ? 10.987 -10.869 -15.128 1.00 94.19 173 GLU A CA 1
ATOM 1419 C C . GLU A 1 173 ? 10.374 -11.995 -15.958 1.00 94.19 173 GLU A C 1
ATOM 1421 O O . GLU A 1 173 ? 10.998 -12.595 -16.835 1.00 94.19 173 GLU A O 1
ATOM 1426 N N . VAL A 1 174 ? 9.090 -12.260 -15.724 1.00 92.44 174 VAL A N 1
ATOM 1427 C CA . VAL A 1 174 ? 8.326 -13.194 -16.560 1.00 92.44 174 VAL A CA 1
ATOM 1428 C C . VAL A 1 174 ? 7.981 -12.569 -17.914 1.00 92.44 174 VAL A C 1
ATOM 1430 O O . VAL A 1 174 ? 7.779 -11.359 -18.035 1.00 92.44 174 VAL A O 1
ATOM 1433 N N . LYS A 1 175 ? 7.799 -13.407 -18.945 1.00 94.44 175 LYS A N 1
ATOM 1434 C CA . LYS A 1 175 ? 7.531 -12.982 -20.337 1.00 94.44 175 LYS A CA 1
ATOM 1435 C C . LYS A 1 175 ? 6.473 -11.876 -20.465 1.00 94.44 175 LYS A C 1
ATOM 1437 O O . LYS A 1 175 ? 6.644 -10.952 -21.252 1.00 94.44 175 LYS A O 1
ATOM 1442 N N . LYS A 1 176 ? 5.375 -11.960 -19.702 1.00 91.88 176 LYS A N 1
ATOM 1443 C CA . LYS A 1 176 ? 4.287 -10.966 -19.755 1.00 91.88 176 LYS A CA 1
ATOM 1444 C C . LYS A 1 176 ? 4.737 -9.576 -19.296 1.00 91.88 176 LYS A C 1
ATOM 1446 O O . LYS A 1 176 ? 4.322 -8.599 -19.906 1.00 91.88 176 LYS A O 1
ATOM 1451 N N . VAL A 1 177 ? 5.560 -9.490 -18.252 1.00 93.06 177 VAL A N 1
ATOM 1452 C CA . VAL A 1 177 ? 6.070 -8.215 -17.725 1.00 93.06 177 VAL A CA 1
ATOM 1453 C C . VAL A 1 177 ? 7.179 -7.681 -18.630 1.00 93.06 177 VAL A C 1
ATOM 1455 O O . VAL A 1 177 ? 7.138 -6.507 -18.992 1.00 93.06 177 VAL A O 1
ATOM 1458 N N . ARG A 1 178 ? 8.068 -8.554 -19.130 1.00 96.31 178 ARG A N 1
ATOM 1459 C CA . ARG A 1 178 ? 9.101 -8.194 -20.120 1.00 96.31 178 ARG A CA 1
ATOM 1460 C C . ARG A 1 178 ? 8.544 -7.465 -21.338 1.00 96.31 178 ARG A C 1
ATOM 1462 O O . ARG A 1 178 ? 9.106 -6.466 -21.764 1.00 96.31 178 ARG A O 1
ATOM 1469 N N . ILE A 1 179 ? 7.413 -7.919 -21.883 1.00 96.12 179 ILE A N 1
ATOM 1470 C CA . ILE A 1 179 ? 6.762 -7.254 -23.026 1.00 96.12 179 ILE A CA 1
ATOM 1471 C C . ILE A 1 179 ? 6.395 -5.798 -22.690 1.00 96.12 179 ILE A C 1
ATOM 1473 O O . ILE A 1 179 ? 6.603 -4.907 -23.511 1.00 96.12 179 ILE A O 1
ATOM 1477 N N . ILE A 1 180 ? 5.877 -5.546 -21.484 1.00 95.94 180 ILE A N 1
ATOM 1478 C CA . ILE A 1 180 ? 5.481 -4.200 -21.045 1.00 95.94 180 ILE A CA 1
ATOM 1479 C C . ILE A 1 180 ? 6.725 -3.330 -20.819 1.00 95.94 180 ILE A C 1
ATOM 1481 O O . ILE A 1 180 ? 6.746 -2.179 -21.253 1.00 95.94 180 ILE A O 1
ATOM 1485 N N . ILE A 1 181 ? 7.777 -3.886 -20.209 1.00 97.31 181 ILE A N 1
ATOM 1486 C CA . ILE A 1 181 ? 9.054 -3.186 -20.008 1.00 97.31 181 ILE A CA 1
ATOM 1487 C C . ILE A 1 181 ? 9.681 -2.807 -21.354 1.00 97.31 181 ILE A C 1
ATOM 1489 O O . ILE A 1 181 ? 10.035 -1.649 -21.566 1.00 97.31 181 ILE A O 1
ATOM 1493 N N . ASN A 1 182 ? 9.749 -3.747 -22.298 1.00 97.38 182 ASN A N 1
ATOM 1494 C CA . ASN A 1 182 ? 10.295 -3.505 -23.632 1.00 97.38 182 ASN A CA 1
ATOM 1495 C C . ASN A 1 182 ? 9.510 -2.424 -24.391 1.00 97.38 182 ASN A C 1
ATOM 1497 O O . ASN A 1 182 ? 10.109 -1.601 -25.083 1.00 97.38 182 ASN A O 1
ATOM 1501 N N . HIS A 1 183 ? 8.186 -2.357 -24.213 1.00 96.50 183 HIS A N 1
ATOM 1502 C CA . HIS A 1 183 ? 7.384 -1.262 -24.758 1.00 96.50 183 HIS A CA 1
ATOM 1503 C C . HIS A 1 183 ? 7.754 0.098 -24.139 1.00 96.50 183 HIS A C 1
ATOM 1505 O O . HIS A 1 183 ? 7.918 1.074 -24.872 1.00 96.50 183 HIS A O 1
ATOM 1511 N N . ALA A 1 184 ? 7.942 0.167 -22.816 1.00 96.94 184 ALA A N 1
ATOM 1512 C CA . ALA A 1 184 ? 8.386 1.389 -22.142 1.00 96.94 184 ALA A CA 1
ATOM 1513 C C . ALA A 1 184 ? 9.784 1.829 -22.618 1.00 96.94 184 ALA A C 1
ATOM 1515 O O . ALA A 1 184 ? 9.974 2.996 -22.955 1.00 96.94 184 ALA A O 1
ATOM 1516 N N . ILE A 1 185 ? 10.735 0.893 -22.743 1.00 97.44 185 ILE A N 1
ATOM 1517 C CA . ILE A 1 185 ? 12.073 1.160 -23.299 1.00 97.44 185 ILE A CA 1
ATOM 1518 C C . ILE A 1 185 ? 11.968 1.695 -24.731 1.00 97.44 185 ILE A C 1
ATOM 1520 O O . ILE A 1 185 ? 12.652 2.657 -25.076 1.00 97.44 185 ILE A O 1
ATOM 1524 N N . SER A 1 186 ? 11.116 1.098 -25.570 1.00 96.31 186 SER A N 1
ATOM 1525 C CA . SER A 1 186 ? 10.918 1.562 -26.945 1.00 96.31 186 SER A CA 1
ATOM 1526 C C . SER A 1 186 ? 10.398 2.998 -26.993 1.00 96.31 186 SER A C 1
ATOM 1528 O O . SER A 1 186 ? 10.916 3.779 -27.786 1.00 96.31 186 SER A O 1
ATOM 1530 N N . LYS A 1 187 ? 9.424 3.359 -26.140 1.00 95.75 187 LYS A N 1
ATOM 1531 C CA . LYS A 1 187 ? 8.922 4.740 -26.039 1.00 95.75 187 LYS A CA 1
ATOM 1532 C C . LYS A 1 187 ? 10.029 5.719 -25.641 1.00 95.75 187 LYS A C 1
ATOM 1534 O O . LYS A 1 187 ? 10.153 6.769 -26.262 1.00 95.75 187 LYS A O 1
ATOM 1539 N N . LEU A 1 188 ? 10.856 5.349 -24.661 1.00 95.50 188 LEU A N 1
ATOM 1540 C CA . LEU A 1 188 ? 11.984 6.173 -24.219 1.00 95.50 188 LEU A CA 1
ATOM 1541 C C . LEU A 1 188 ? 13.036 6.367 -25.317 1.00 95.50 188 LEU A C 1
ATOM 1543 O O . LEU A 1 188 ? 13.571 7.457 -25.448 1.00 95.50 188 LEU A O 1
ATOM 1547 N N . LYS A 1 189 ? 13.319 5.338 -26.123 1.00 93.19 189 LYS A N 1
ATOM 1548 C CA . LYS A 1 189 ? 14.274 5.429 -27.244 1.00 93.19 189 LYS A CA 1
ATOM 1549 C C . LYS A 1 189 ? 13.764 6.265 -28.420 1.00 93.19 189 LYS A C 1
ATOM 1551 O O . LYS A 1 189 ? 14.569 6.704 -29.231 1.00 93.19 189 LYS A O 1
ATOM 1556 N N . SER A 1 190 ? 12.447 6.424 -28.541 1.00 88.81 190 SER A N 1
ATOM 1557 C CA . SER A 1 190 ? 11.810 7.239 -29.582 1.00 88.81 190 SER A CA 1
ATOM 1558 C C . SER A 1 190 ? 11.550 8.693 -29.169 1.00 88.81 190 SER A C 1
ATOM 1560 O O . SER A 1 190 ? 10.978 9.437 -29.964 1.00 88.81 190 SER A O 1
ATOM 1562 N N . ALA A 1 191 ? 11.885 9.064 -27.929 1.00 74.88 191 ALA A N 1
ATOM 1563 C CA . ALA A 1 191 ? 11.692 10.401 -27.368 1.00 74.88 191 ALA A CA 1
ATOM 1564 C C . ALA A 1 191 ? 12.910 11.299 -27.600 1.00 74.88 191 ALA A C 1
ATOM 1566 O O . ALA A 1 191 ? 12.673 12.517 -27.763 1.00 74.88 191 ALA A O 1
#

Radius of gyration: 19.06 Å; chains: 1; bounding box: 42×46×50 Å